Protein AF-A0A951Q467-F1 (afdb_monomer_lite)

Structure (mmCIF, N/CA/C/O backbone):
data_AF-A0A951Q467-F1
#
_entry.id   AF-A0A951Q467-F1
#
loop_
_atom_site.group_PDB
_atom_site.id
_atom_site.type_symbol
_atom_site.label_atom_id
_atom_site.label_alt_id
_atom_site.label_comp_id
_atom_site.label_asym_id
_atom_site.label_entity_id
_atom_site.label_seq_id
_atom_site.pdbx_PDB_ins_code
_atom_site.Cartn_x
_atom_site.Cartn_y
_atom_site.Cartn_z
_atom_site.occupancy
_atom_site.B_iso_or_equiv
_atom_site.auth_seq_id
_atom_site.auth_comp_id
_atom_site.auth_asym_id
_atom_site.auth_atom_id
_atom_site.pdbx_PDB_model_num
ATOM 1 N N . MET A 1 1 ? -31.745 -61.817 87.644 1.00 41.06 1 MET A N 1
ATOM 2 C CA . MET A 1 1 ? -31.364 -61.288 86.318 1.00 41.06 1 MET A CA 1
ATOM 3 C C . MET A 1 1 ? -32.478 -60.357 85.848 1.00 41.06 1 MET A C 1
ATOM 5 O O . MET A 1 1 ? -33.473 -60.865 85.344 1.00 41.06 1 MET A O 1
ATOM 9 N N . PRO A 1 2 ? -32.410 -59.041 86.115 1.00 39.53 2 PRO A N 1
ATOM 10 C CA . PRO A 1 2 ? -33.399 -58.095 85.613 1.00 39.53 2 PRO A CA 1
ATOM 11 C C . PRO A 1 2 ? -33.010 -57.620 84.205 1.00 39.53 2 PRO A C 1
ATOM 13 O O . PRO A 1 2 ? -31.872 -57.219 83.971 1.00 39.53 2 PRO A O 1
ATOM 16 N N . GLN A 1 3 ? -33.962 -57.702 83.277 1.00 39.00 3 GLN A N 1
ATOM 17 C CA . GLN A 1 3 ? -33.859 -57.174 81.917 1.00 39.00 3 GLN A CA 1
ATOM 18 C C . GLN A 1 3 ? -33.909 -55.639 81.972 1.00 39.00 3 GLN A C 1
ATOM 20 O O . GLN A 1 3 ? -34.846 -55.075 82.535 1.00 39.00 3 GLN A O 1
ATOM 25 N N . ILE A 1 4 ? -32.899 -54.972 81.410 1.00 43.75 4 ILE A N 1
ATOM 26 C CA . ILE A 1 4 ? -32.824 -53.510 81.305 1.00 43.75 4 ILE A CA 1
ATOM 27 C C . ILE A 1 4 ? -33.465 -53.095 79.978 1.00 43.75 4 ILE A C 1
ATOM 29 O O . ILE A 1 4 ? -32.978 -53.445 78.905 1.00 43.75 4 ILE A O 1
ATOM 33 N N . THR A 1 5 ? -34.562 -52.348 80.057 1.00 48.22 5 THR A N 1
ATOM 34 C CA . THR A 1 5 ? -35.221 -51.694 78.918 1.00 48.22 5 THR A CA 1
ATOM 35 C C . THR A 1 5 ? -34.365 -50.518 78.423 1.00 48.22 5 THR A C 1
ATOM 37 O O . THR A 1 5 ? -33.909 -49.733 79.259 1.00 48.22 5 THR A O 1
ATOM 40 N N . PRO A 1 6 ? -34.140 -50.329 77.108 1.00 44.03 6 PRO A N 1
ATOM 41 C CA . PRO A 1 6 ? -33.379 -49.185 76.619 1.00 44.03 6 PRO A CA 1
ATOM 42 C C . PRO A 1 6 ? -34.228 -47.908 76.684 1.00 44.03 6 PRO A C 1
ATOM 44 O O . PRO A 1 6 ? -35.361 -47.866 76.205 1.00 44.03 6 PRO A O 1
ATOM 47 N N . ALA A 1 7 ? -33.666 -46.863 77.291 1.00 45.03 7 ALA A N 1
ATOM 48 C CA . ALA A 1 7 ? -34.266 -45.539 77.359 1.00 45.03 7 ALA A CA 1
ATOM 49 C C . ALA A 1 7 ? -34.318 -44.891 75.965 1.00 45.03 7 ALA A C 1
ATOM 51 O O . ALA A 1 7 ? -33.317 -44.803 75.257 1.00 45.03 7 ALA A O 1
ATOM 52 N N . GLN A 1 8 ? -35.503 -44.421 75.591 1.00 47.12 8 GLN A N 1
ATOM 53 C CA . GLN A 1 8 ? -35.780 -43.697 74.357 1.00 47.12 8 GLN A CA 1
ATOM 54 C C . GLN A 1 8 ? -35.225 -42.265 74.488 1.00 47.12 8 GLN A C 1
ATOM 56 O O . GLN A 1 8 ? -35.720 -41.478 75.294 1.00 47.12 8 GLN A O 1
ATOM 61 N N . GLN A 1 9 ? -34.173 -41.923 73.736 1.00 49.38 9 GLN A N 1
ATOM 62 C CA . GLN A 1 9 ? -33.687 -40.540 73.644 1.00 49.38 9 GLN A CA 1
ATOM 63 C C . GLN A 1 9 ? -34.696 -39.678 72.865 1.00 49.38 9 GLN A C 1
ATOM 65 O O . GLN A 1 9 ? -35.173 -40.111 71.812 1.00 49.38 9 GLN A O 1
ATOM 70 N N . PRO A 1 10 ? -35.027 -38.458 73.330 1.00 50.38 10 PRO A N 1
ATOM 71 C CA . PRO A 1 10 ? -35.894 -37.561 72.579 1.00 50.38 10 PRO A CA 1
ATOM 72 C C . PRO A 1 10 ? -35.150 -36.979 71.363 1.00 50.38 10 PRO A C 1
ATOM 74 O O . PRO A 1 10 ? -33.929 -36.800 71.414 1.00 50.38 10 PRO A O 1
ATOM 77 N N . PRO A 1 11 ? -35.860 -36.645 70.269 1.00 47.62 11 PRO A N 1
ATOM 78 C CA . PRO A 1 11 ? -35.238 -36.056 69.094 1.00 47.62 11 PRO A CA 1
ATOM 79 C C . PRO A 1 11 ? -34.746 -34.648 69.432 1.00 47.62 11 PRO A C 1
ATOM 81 O O . PRO A 1 11 ? -35.526 -33.768 69.803 1.00 47.62 11 PRO A O 1
ATOM 84 N N . VAL A 1 12 ? -33.443 -34.420 69.278 1.00 50.28 12 VAL A N 1
ATOM 85 C CA . VAL A 1 12 ? -32.840 -33.091 69.396 1.00 50.28 12 VAL A CA 1
ATOM 86 C C . VAL A 1 12 ? -33.289 -32.262 68.190 1.00 50.28 12 VAL A C 1
ATOM 88 O O . VAL A 1 12 ? -32.653 -32.257 67.139 1.00 50.28 12 VAL A O 1
ATOM 91 N N . ARG A 1 13 ? -34.417 -31.556 68.314 1.00 51.25 13 ARG A N 1
ATOM 92 C CA . ARG A 1 13 ? -34.787 -30.492 67.372 1.00 51.25 13 ARG A CA 1
ATOM 93 C C . ARG A 1 13 ? -33.920 -29.270 67.660 1.00 51.25 13 ARG A C 1
ATOM 95 O O . ARG A 1 13 ? -34.299 -28.382 68.414 1.00 51.25 13 ARG A O 1
ATOM 102 N N . CYS A 1 14 ? -32.745 -29.230 67.040 1.00 43.09 14 CYS A N 1
ATOM 103 C CA . CYS A 1 14 ? -31.946 -28.016 66.949 1.00 43.09 14 CYS A CA 1
ATOM 104 C C . CYS A 1 14 ? -32.591 -27.063 65.929 1.00 43.09 14 CYS A C 1
ATOM 106 O O . CYS A 1 14 ? -32.302 -27.111 64.737 1.00 43.09 14 CYS A O 1
ATOM 108 N N . THR A 1 15 ? -33.486 -26.184 66.379 1.00 58.03 15 THR A N 1
ATOM 109 C CA . THR A 1 15 ? -33.887 -25.007 65.598 1.00 58.03 15 THR A CA 1
ATOM 110 C C . THR A 1 15 ? -32.836 -23.920 65.800 1.00 58.03 15 THR A C 1
ATOM 112 O O . THR A 1 15 ? -32.963 -23.096 66.702 1.00 58.03 15 THR A O 1
ATOM 115 N N . LEU A 1 16 ? -31.769 -23.947 64.995 1.00 52.25 16 LEU A N 1
ATOM 116 C CA . LEU A 1 16 ? -30.723 -22.919 64.987 1.00 52.25 16 LEU A CA 1
ATOM 117 C C . LEU A 1 16 ? -31.134 -21.760 64.054 1.00 52.25 16 LEU A C 1
ATOM 119 O O . LEU A 1 16 ? -31.057 -21.911 62.833 1.00 52.25 16 LEU A O 1
ATOM 123 N N . PRO A 1 17 ? -31.540 -20.587 64.580 1.00 54.81 17 PRO A N 1
ATOM 124 C CA . PRO A 1 17 ? -31.934 -19.431 63.765 1.00 54.81 17 PRO A CA 1
ATOM 125 C C . PRO A 1 17 ? -30.777 -18.832 62.945 1.00 54.81 17 PRO A C 1
ATOM 127 O O . PRO A 1 17 ? -31.019 -18.080 62.005 1.00 54.81 17 PRO A O 1
ATOM 130 N N . HIS A 1 18 ? -29.527 -19.190 63.255 1.00 47.75 18 HIS A N 1
ATOM 131 C CA . HIS A 1 18 ? -28.344 -18.729 62.527 1.00 47.75 18 HIS A CA 1
ATOM 132 C C . HIS A 1 18 ? -28.235 -19.290 61.101 1.00 47.75 18 HIS A C 1
ATOM 134 O O . HIS A 1 18 ? -27.786 -18.574 60.213 1.00 47.75 18 HIS A O 1
ATOM 140 N N . LEU A 1 19 ? -28.699 -20.520 60.849 1.00 50.72 19 LEU A N 1
ATOM 141 C CA . LEU A 1 19 ? -28.634 -21.140 59.516 1.00 50.72 19 LEU A CA 1
ATOM 142 C C . LEU A 1 19 ? -29.550 -20.444 58.497 1.00 50.72 19 LEU A C 1
ATOM 144 O O . LEU A 1 19 ? -29.156 -20.248 57.352 1.00 50.72 19 LEU A O 1
ATOM 148 N N . LYS A 1 20 ? -30.738 -19.992 58.924 1.00 53.22 20 LYS A N 1
ATOM 149 C CA . LYS A 1 20 ? -31.658 -19.229 58.059 1.00 53.22 20 LYS A CA 1
ATOM 150 C C . LYS A 1 20 ? -31.091 -17.873 57.639 1.00 53.22 20 LYS A C 1
ATOM 152 O O . LYS A 1 20 ? -31.390 -17.408 56.548 1.00 53.22 20 LYS A O 1
ATOM 157 N N . ARG A 1 21 ? -30.286 -17.243 58.500 1.00 51.34 21 ARG A N 1
ATOM 158 C CA . ARG A 1 21 ? -29.691 -15.930 58.224 1.00 51.34 21 ARG A CA 1
ATOM 159 C C . ARG A 1 21 ? -28.516 -16.027 57.243 1.00 51.34 21 ARG A C 1
ATOM 161 O O . ARG A 1 21 ? -28.315 -15.100 56.481 1.00 51.34 21 ARG A O 1
ATOM 168 N N . ILE A 1 22 ? -27.787 -17.145 57.227 1.00 51.62 22 ILE A N 1
ATOM 169 C CA . ILE A 1 22 ? -26.677 -17.376 56.286 1.00 51.62 22 ILE A CA 1
ATOM 170 C C . ILE A 1 22 ? -27.204 -17.647 54.869 1.00 51.62 22 ILE A C 1
ATOM 172 O O . ILE A 1 22 ? -26.695 -17.064 53.923 1.00 51.62 22 ILE A O 1
ATOM 176 N N . ALA A 1 23 ? -28.258 -18.460 54.722 1.00 52.47 23 ALA A N 1
ATOM 177 C CA . ALA A 1 23 ? -28.845 -18.758 53.410 1.00 52.47 23 ALA A CA 1
ATOM 178 C C . ALA A 1 23 ? -29.393 -17.501 52.703 1.00 52.47 23 ALA A C 1
ATOM 180 O O . ALA A 1 23 ? -29.087 -17.279 51.540 1.00 52.47 23 ALA A O 1
ATOM 181 N N . ALA A 1 24 ? -30.116 -16.639 53.429 1.00 52.59 24 ALA A N 1
ATOM 182 C CA . ALA A 1 24 ? -30.656 -15.397 52.867 1.00 52.59 24 ALA A CA 1
ATOM 183 C C . ALA A 1 24 ? -29.563 -14.386 52.461 1.00 52.59 24 ALA A C 1
ATOM 185 O O . ALA A 1 24 ? -29.708 -13.694 51.462 1.00 52.59 24 ALA A O 1
ATOM 186 N N . VAL A 1 25 ? -28.453 -14.325 53.207 1.00 52.38 25 VAL A N 1
ATOM 187 C CA . VAL A 1 25 ? -27.307 -13.459 52.871 1.00 52.38 25 VAL A CA 1
ATOM 188 C C . VAL A 1 25 ? -26.574 -13.964 51.623 1.00 52.38 25 VAL A C 1
ATOM 190 O O . VAL A 1 25 ? -26.119 -13.155 50.819 1.00 52.38 25 VAL A O 1
ATOM 193 N N . CYS A 1 26 ? -26.491 -15.284 51.420 1.00 57.28 26 CYS A N 1
ATOM 194 C CA . CYS A 1 26 ? -25.910 -15.855 50.204 1.00 57.28 26 CYS A CA 1
ATOM 195 C C . CYS A 1 26 ? -26.758 -15.576 48.951 1.00 57.28 26 CYS A C 1
ATOM 197 O O . CYS A 1 26 ? -26.179 -15.325 47.897 1.00 57.28 26 CYS A O 1
ATOM 199 N N . ASP A 1 27 ? -28.090 -15.571 49.065 1.00 66.62 27 ASP A N 1
ATOM 200 C CA . ASP A 1 27 ? -28.991 -15.282 47.939 1.00 66.62 27 ASP A CA 1
ATOM 201 C C . ASP A 1 27 ? -28.913 -13.807 47.497 1.00 66.62 27 ASP A C 1
ATOM 203 O O . ASP A 1 27 ? -28.854 -13.520 46.302 1.00 66.62 27 ASP A O 1
ATOM 207 N N . GLU A 1 28 ? -28.842 -12.863 48.444 1.00 76.81 28 GLU A N 1
ATOM 208 C CA . GLU A 1 28 ? -28.669 -11.433 48.136 1.00 76.81 28 GLU A CA 1
ATOM 209 C C . GLU A 1 28 ? -27.288 -11.133 47.529 1.00 76.81 28 GLU A C 1
ATOM 211 O O . GLU A 1 28 ? -27.178 -10.334 46.599 1.00 76.81 28 GLU A O 1
ATOM 216 N N . GLN A 1 29 ? -26.229 -11.801 48.004 1.00 77.88 29 GLN A N 1
ATOM 217 C CA . GLN A 1 29 ? -24.894 -11.677 47.409 1.00 77.88 29 GLN A CA 1
ATOM 218 C C . GLN A 1 29 ? -24.824 -12.272 45.999 1.00 77.88 29 GLN A C 1
ATOM 220 O O . GLN A 1 29 ? -24.133 -11.710 45.154 1.00 77.88 29 GLN A O 1
ATOM 225 N N . ALA A 1 30 ? -25.521 -13.381 45.734 1.00 81.00 30 ALA A N 1
ATOM 226 C CA . ALA A 1 30 ? -25.577 -13.977 44.402 1.00 81.00 30 ALA A CA 1
ATOM 227 C C . ALA A 1 30 ? -26.279 -13.044 43.404 1.00 81.00 30 ALA A C 1
ATOM 229 O O . ALA A 1 30 ? -25.737 -12.781 42.335 1.00 81.00 30 ALA A O 1
ATOM 230 N N . LEU A 1 31 ? -27.415 -12.458 43.796 1.00 84.38 31 LEU A N 1
ATOM 231 C CA . LEU A 1 31 ? -28.129 -11.459 42.994 1.00 84.38 31 LEU A CA 1
ATOM 232 C C . LEU A 1 31 ? -27.278 -10.216 42.707 1.00 84.38 31 LEU A C 1
ATOM 234 O O . LEU A 1 31 ? -27.202 -9.781 41.563 1.00 84.38 31 LEU A O 1
ATOM 238 N N . ALA A 1 32 ? -26.593 -9.675 43.719 1.00 83.00 32 ALA A N 1
ATOM 239 C CA . ALA A 1 32 ? -25.709 -8.524 43.536 1.00 83.00 32 ALA A CA 1
ATOM 240 C C . ALA A 1 32 ? -24.495 -8.848 42.645 1.00 83.00 32 ALA A C 1
ATOM 242 O O . ALA A 1 32 ? -24.017 -7.987 41.906 1.00 83.00 32 ALA A O 1
ATOM 243 N N . GLN A 1 33 ? -23.988 -10.085 42.701 1.00 81.44 33 GLN A N 1
ATOM 244 C CA . GLN A 1 33 ? -22.896 -10.534 41.842 1.00 81.44 33 GLN A CA 1
ATOM 245 C C . GLN A 1 33 ? -23.352 -10.699 40.390 1.00 81.44 33 GLN A C 1
ATOM 247 O O . GLN A 1 33 ? -22.612 -10.314 39.488 1.00 81.44 33 GLN A O 1
ATOM 252 N N . ASP A 1 34 ? -24.556 -11.225 40.162 1.00 86.25 34 ASP A N 1
ATOM 253 C CA . ASP A 1 34 ? -25.141 -11.346 38.826 1.00 86.25 34 ASP A CA 1
ATOM 254 C C . ASP A 1 34 ? -25.444 -9.971 38.217 1.00 86.25 34 ASP A C 1
ATOM 256 O O . ASP A 1 34 ? -25.125 -9.744 37.053 1.00 86.25 34 ASP A O 1
ATOM 260 N N . GLU A 1 35 ? -25.954 -9.022 39.007 1.00 90.12 35 GLU A N 1
ATOM 261 C CA . GLU A 1 35 ? -26.198 -7.641 38.569 1.00 90.12 35 GLU A CA 1
ATOM 262 C C . GLU A 1 35 ? -24.887 -6.913 38.223 1.00 90.12 35 GLU A C 1
ATOM 264 O O . GLU A 1 35 ? -24.788 -6.252 37.188 1.00 90.12 35 GLU A O 1
ATOM 269 N N . LEU A 1 36 ? -23.835 -7.102 39.031 1.00 87.31 36 LEU A N 1
ATOM 270 C CA . LEU A 1 36 ? -22.502 -6.581 38.727 1.00 87.31 36 LEU A CA 1
ATOM 271 C C . LEU A 1 36 ? -21.921 -7.223 37.463 1.00 87.31 36 LEU A C 1
ATOM 273 O O . LEU A 1 36 ? -21.363 -6.521 36.623 1.00 87.31 36 LEU A O 1
ATOM 277 N N . ASN A 1 37 ? -22.050 -8.542 37.312 1.00 86.06 37 ASN A N 1
ATOM 278 C CA . ASN A 1 37 ? -21.585 -9.252 36.124 1.00 86.06 37 ASN A CA 1
ATOM 279 C C . ASN A 1 37 ? -22.323 -8.764 34.875 1.00 86.06 37 ASN A C 1
ATOM 281 O O . ASN A 1 37 ? -21.690 -8.540 33.847 1.00 86.06 37 ASN A O 1
ATOM 285 N N . GLN A 1 38 ? -23.634 -8.547 34.970 1.00 87.62 38 GLN A N 1
ATOM 286 C CA . GLN A 1 38 ? -24.442 -8.022 33.878 1.00 87.62 38 GLN A CA 1
ATOM 287 C C . GLN A 1 38 ? -24.019 -6.596 33.507 1.00 87.62 38 GLN A C 1
ATOM 289 O O . GLN A 1 38 ? -23.788 -6.323 32.334 1.00 87.62 38 GLN A O 1
ATOM 294 N N . TYR A 1 39 ? -23.795 -5.724 34.493 1.00 83.94 39 TYR A N 1
ATOM 295 C CA . TYR A 1 39 ? -23.270 -4.377 34.260 1.00 83.94 39 TYR A CA 1
ATOM 296 C C . TYR A 1 39 ? -21.874 -4.393 33.620 1.00 83.94 39 TYR A C 1
ATOM 298 O O . TYR A 1 39 ? -21.593 -3.602 32.723 1.00 83.94 39 TYR A O 1
ATOM 306 N N . VAL A 1 40 ? -20.993 -5.305 34.045 1.00 82.25 40 VAL A N 1
ATOM 307 C CA . VAL A 1 40 ? -19.661 -5.484 33.446 1.00 82.25 40 VAL A CA 1
ATOM 308 C C . VAL A 1 40 ? -19.767 -5.977 32.004 1.00 82.25 40 VAL A C 1
ATOM 310 O O . VAL A 1 40 ? -19.027 -5.486 31.159 1.00 82.25 40 VAL A O 1
ATOM 313 N N . VAL A 1 41 ? -20.682 -6.901 31.701 1.00 78.31 41 VAL A N 1
ATOM 314 C CA . VAL A 1 41 ? -20.924 -7.384 30.331 1.00 78.31 41 VAL A CA 1
ATOM 315 C C . VAL A 1 41 ? -21.483 -6.267 29.449 1.00 78.31 41 VAL A C 1
ATOM 317 O O . VAL A 1 41 ? -20.980 -6.059 28.349 1.00 78.31 41 VAL A O 1
ATOM 320 N N . GLU A 1 42 ? -22.461 -5.505 29.939 1.00 76.94 42 GLU A N 1
ATOM 321 C CA . GLU A 1 42 ? -23.052 -4.376 29.212 1.00 76.94 42 GLU A CA 1
ATOM 322 C C . GLU A 1 42 ? -22.023 -3.262 28.958 1.00 76.94 42 GLU A C 1
ATOM 324 O O . GLU A 1 42 ? -21.925 -2.757 27.840 1.00 76.94 42 GLU A O 1
ATOM 329 N N . GLN A 1 43 ? -21.189 -2.931 29.951 1.00 70.00 43 GLN A N 1
ATOM 330 C CA . GLN A 1 43 ? -20.080 -1.981 29.798 1.00 70.00 43 GLN A CA 1
ATOM 331 C C . GLN A 1 43 ? -18.987 -2.509 28.858 1.00 70.00 43 GLN A C 1
ATOM 333 O O . GLN A 1 43 ? -18.489 -1.764 28.021 1.00 70.00 43 GLN A O 1
ATOM 338 N N . ALA A 1 44 ? -18.622 -3.790 28.947 1.00 60.47 44 ALA A N 1
ATOM 339 C CA . ALA A 1 44 ? -17.618 -4.391 28.070 1.00 60.47 44 ALA A CA 1
ATOM 340 C C . ALA A 1 44 ? -18.084 -4.445 26.607 1.00 60.47 44 ALA A C 1
ATOM 342 O O . ALA A 1 44 ? -17.271 -4.282 25.701 1.00 60.47 44 ALA A O 1
ATOM 343 N N . GLN A 1 45 ? -19.384 -4.632 26.368 1.00 56.09 45 GLN A N 1
ATOM 344 C CA . GLN A 1 45 ? -19.964 -4.658 25.027 1.00 56.09 45 GLN A CA 1
ATOM 345 C C . GLN A 1 45 ? -20.190 -3.248 24.454 1.00 56.09 45 GLN A C 1
ATOM 347 O O . GLN A 1 45 ? -20.051 -3.057 23.249 1.00 56.09 45 GLN A O 1
ATOM 352 N N . ALA A 1 46 ? -20.459 -2.248 25.303 1.00 53.31 46 ALA A N 1
ATOM 353 C CA . ALA A 1 46 ? -20.491 -0.834 24.914 1.00 53.31 46 ALA A CA 1
ATOM 354 C C . ALA A 1 46 ? -19.095 -0.252 24.603 1.00 53.31 46 ALA A C 1
ATOM 356 O O . ALA A 1 46 ? -18.994 0.776 23.937 1.00 53.31 46 ALA A O 1
ATOM 357 N N . VAL A 1 47 ? -18.029 -0.911 25.071 1.00 53.69 47 VAL A N 1
ATOM 358 C CA . VAL A 1 47 ? -16.615 -0.541 24.877 1.00 53.69 47 VAL A CA 1
ATOM 359 C C . VAL A 1 47 ? -15.900 -1.591 24.016 1.00 53.69 47 VAL A C 1
ATOM 361 O O . VAL A 1 47 ? -14.711 -1.837 24.182 1.00 53.69 47 VAL A O 1
ATOM 364 N N . ALA A 1 48 ? -16.595 -2.258 23.091 1.00 50.16 48 ALA A N 1
ATOM 365 C CA . ALA A 1 48 ? -15.903 -3.003 22.045 1.00 50.16 48 ALA A CA 1
ATOM 366 C C . ALA A 1 48 ? -15.291 -1.973 21.077 1.00 50.16 48 ALA A C 1
ATOM 368 O O . ALA A 1 48 ? -16.055 -1.265 20.415 1.00 50.16 48 ALA A O 1
ATOM 369 N N . PRO A 1 49 ? -13.951 -1.823 21.010 1.00 56.53 49 PRO A N 1
ATOM 370 C CA . PRO A 1 49 ? -13.339 -0.937 20.035 1.00 56.53 49 PRO A CA 1
ATOM 371 C C . PRO A 1 49 ? -13.707 -1.461 18.653 1.00 56.53 49 PRO A C 1
ATOM 373 O O . PRO A 1 49 ? -13.595 -2.659 18.394 1.00 56.53 49 PRO A O 1
ATOM 376 N N . GLU A 1 50 ? -14.167 -0.562 17.800 1.00 68.00 50 GLU A N 1
ATOM 377 C CA . GLU A 1 50 ? -14.395 -0.821 16.387 1.00 68.00 50 GLU A CA 1
ATOM 378 C C . GLU A 1 50 ? -13.166 -1.526 15.785 1.00 68.00 50 GLU A C 1
ATOM 380 O O . GLU A 1 50 ? -12.019 -1.137 16.029 1.00 68.00 50 GLU A O 1
ATOM 385 N N . GLU A 1 51 ? -13.397 -2.646 15.094 1.00 76.44 51 GLU A N 1
ATOM 386 C CA . GLU A 1 51 ? -12.301 -3.436 14.539 1.00 76.44 51 GLU A CA 1
ATOM 387 C C . GLU A 1 51 ? -11.613 -2.651 13.423 1.00 76.44 51 GLU A C 1
ATOM 389 O O . GLU A 1 51 ? -12.257 -2.139 12.507 1.00 76.44 51 GLU A O 1
ATOM 394 N N . LEU A 1 52 ? -10.284 -2.568 13.507 1.00 84.00 52 LEU A N 1
ATOM 395 C CA . LEU A 1 52 ? -9.480 -1.923 12.481 1.00 84.00 52 LEU A CA 1
ATOM 396 C C . LEU A 1 52 ? -9.409 -2.806 11.243 1.00 84.00 52 LEU A C 1
ATOM 398 O O . LEU A 1 52 ? -8.906 -3.930 11.303 1.00 84.00 52 LEU A O 1
ATOM 402 N N . GLN A 1 53 ? -9.853 -2.266 10.116 1.00 86.31 53 GLN A N 1
ATOM 403 C CA . GLN A 1 53 ? -9.649 -2.865 8.809 1.00 86.31 53 GLN A CA 1
ATOM 404 C C . GLN A 1 53 ? -8.291 -2.437 8.259 1.00 86.31 53 GLN A C 1
ATOM 406 O O . GLN A 1 53 ? -7.907 -1.273 8.360 1.00 86.31 53 GLN A O 1
ATOM 411 N N . ILE A 1 54 ? -7.550 -3.386 7.692 1.00 87.12 54 ILE A N 1
ATOM 412 C CA . ILE A 1 54 ? -6.229 -3.143 7.110 1.00 87.12 54 ILE A CA 1
ATOM 413 C C . ILE A 1 54 ? -6.329 -3.407 5.614 1.00 87.12 54 ILE A C 1
ATOM 415 O O . ILE A 1 54 ? -6.810 -4.462 5.197 1.00 87.12 54 ILE A O 1
ATOM 419 N N . VAL A 1 55 ? -5.885 -2.440 4.821 1.00 82.62 55 VAL A N 1
ATOM 420 C CA . VAL A 1 55 ? -5.911 -2.486 3.362 1.00 82.62 55 VAL A CA 1
ATOM 421 C C . VAL A 1 55 ? -4.475 -2.454 2.854 1.00 82.62 55 VAL A C 1
ATOM 423 O O . VAL A 1 55 ? -3.775 -1.459 3.025 1.00 82.62 55 VAL A O 1
ATOM 426 N N . ASP A 1 56 ? -4.036 -3.548 2.239 1.00 82.06 56 ASP A N 1
ATOM 427 C CA . ASP A 1 56 ? -2.765 -3.615 1.522 1.00 82.06 56 ASP A CA 1
ATOM 428 C C . ASP A 1 56 ? -2.910 -2.939 0.155 1.00 82.06 56 ASP A C 1
ATOM 430 O O . ASP A 1 56 ? -3.764 -3.306 -0.652 1.00 82.06 56 ASP A O 1
ATOM 434 N N . ILE A 1 57 ? -2.092 -1.917 -0.079 1.00 82.50 57 ILE A N 1
ATOM 435 C CA . ILE A 1 57 ? -2.184 -1.026 -1.245 1.00 82.50 57 ILE A CA 1
ATOM 436 C C . ILE A 1 57 ? -1.069 -1.293 -2.230 1.00 82.50 57 ILE A C 1
ATOM 438 O O . ILE A 1 57 ? -1.262 -1.201 -3.442 1.00 82.50 57 ILE A O 1
ATOM 442 N N . SER A 1 58 ? 0.101 -1.588 -1.689 1.00 80.44 58 SER A N 1
ATOM 443 C CA . SER A 1 58 ? 1.258 -2.073 -2.411 1.00 80.44 58 SER A CA 1
ATOM 444 C C . SER A 1 58 ? 1.974 -3.097 -1.533 1.00 80.44 58 SER A C 1
ATOM 446 O O . SER A 1 58 ? 1.519 -3.451 -0.441 1.00 80.44 58 SER A O 1
ATOM 448 N N . PHE A 1 59 ? 3.126 -3.550 -2.008 1.00 77.62 59 PHE A N 1
ATOM 449 C CA . PHE A 1 59 ? 4.034 -4.432 -1.279 1.00 77.62 59 PHE A CA 1
ATOM 450 C C . PHE A 1 59 ? 4.418 -3.880 0.098 1.00 77.62 59 PHE A C 1
ATOM 452 O O . PHE A 1 59 ? 4.496 -4.620 1.081 1.00 77.62 59 PHE A O 1
ATOM 459 N N . PHE A 1 60 ? 4.587 -2.561 0.187 1.00 81.69 60 PHE A N 1
ATOM 460 C CA . PHE A 1 60 ? 5.009 -1.891 1.407 1.00 81.69 60 PHE A CA 1
ATOM 461 C C . PHE A 1 60 ? 3.890 -1.058 2.040 1.00 81.69 60 PHE A C 1
ATOM 463 O O . PHE A 1 60 ? 3.738 -1.044 3.262 1.00 81.69 60 PHE A O 1
ATOM 470 N N . ASP A 1 61 ? 3.066 -0.399 1.231 1.00 85.69 61 ASP A N 1
ATOM 471 C CA . ASP A 1 61 ? 2.101 0.571 1.734 1.00 85.69 61 ASP A CA 1
ATOM 472 C C . ASP A 1 61 ? 0.829 -0.124 2.245 1.00 85.69 61 ASP A C 1
ATOM 474 O O . ASP A 1 61 ? 0.237 -0.975 1.570 1.00 85.69 61 ASP A O 1
ATOM 478 N N . LYS A 1 62 ? 0.384 0.271 3.442 1.00 88.88 62 LYS A N 1
ATOM 479 C CA . LYS A 1 62 ? -0.834 -0.239 4.091 1.00 88.88 62 LYS A CA 1
ATOM 480 C C . LYS A 1 62 ? -1.673 0.904 4.635 1.00 88.88 62 LYS A C 1
ATOM 482 O O . LYS A 1 62 ? -1.146 1.798 5.292 1.00 88.88 62 LYS A O 1
ATOM 487 N N . GLU A 1 63 ? -2.981 0.848 4.454 1.00 90.94 63 GLU A N 1
ATOM 488 C CA . GLU A 1 63 ? -3.925 1.766 5.091 1.00 90.94 63 GLU A CA 1
ATOM 489 C C . GLU A 1 63 ? -4.703 1.074 6.210 1.00 90.94 63 GLU A C 1
ATOM 491 O O . GLU A 1 63 ? -4.984 -0.123 6.166 1.00 90.94 63 GLU A O 1
ATOM 496 N N . TYR A 1 64 ? -5.040 1.853 7.232 1.00 90.00 64 TYR A N 1
ATOM 497 C CA . TYR A 1 64 ? -5.792 1.424 8.401 1.00 90.00 64 TYR A CA 1
ATOM 498 C C . TYR A 1 64 ? -7.096 2.200 8.448 1.00 90.00 64 TYR A C 1
ATOM 500 O O . TYR A 1 64 ? -7.077 3.428 8.462 1.00 90.00 64 TYR A O 1
ATOM 508 N N . TYR A 1 65 ? -8.213 1.494 8.532 1.00 87.38 65 TYR A N 1
ATOM 509 C CA . TYR A 1 65 ? -9.555 2.054 8.546 1.00 87.38 65 TYR A CA 1
ATOM 510 C C . TYR A 1 65 ? -10.293 1.662 9.825 1.00 87.38 65 TYR A C 1
ATOM 512 O O . TYR A 1 65 ? -10.166 0.539 10.311 1.00 87.38 65 TYR A O 1
ATOM 520 N N . ALA A 1 66 ? -11.069 2.597 10.364 1.00 86.19 66 ALA A N 1
ATOM 521 C CA . ALA A 1 66 ? -12.065 2.354 11.400 1.00 86.19 66 ALA A CA 1
ATOM 522 C C . ALA A 1 66 ? -13.452 2.562 10.775 1.00 86.19 66 ALA A C 1
ATOM 524 O O . ALA A 1 66 ? -13.750 3.664 10.301 1.00 86.19 66 ALA A O 1
ATOM 525 N N . SER A 1 67 ? -14.238 1.483 10.673 1.00 82.62 67 SER A N 1
ATOM 526 C CA . SER A 1 67 ? -15.320 1.351 9.682 1.00 82.62 67 SER A CA 1
ATOM 527 C C . SER A 1 67 ? -14.826 1.746 8.289 1.00 82.62 67 SER A C 1
ATOM 529 O O . SER A 1 67 ? -14.027 1.021 7.713 1.00 82.62 67 SER A O 1
ATOM 531 N N . ASP A 1 68 ? -15.217 2.922 7.797 1.00 80.81 68 ASP A N 1
ATOM 532 C CA . ASP A 1 68 ? -14.897 3.422 6.456 1.00 80.81 68 ASP A CA 1
ATOM 533 C C . ASP A 1 68 ? -14.025 4.691 6.498 1.00 80.81 68 ASP A C 1
ATOM 535 O O . ASP A 1 68 ? -13.863 5.393 5.498 1.00 80.81 68 ASP A O 1
ATOM 539 N N . LYS A 1 69 ? -13.475 5.036 7.671 1.00 85.00 69 LYS A N 1
ATOM 540 C CA . LYS A 1 69 ? -12.649 6.233 7.866 1.00 85.00 69 LYS A CA 1
ATOM 541 C C . LYS A 1 69 ? -11.173 5.860 8.008 1.00 85.00 69 LYS A C 1
ATOM 543 O O . LYS A 1 69 ? -10.805 5.129 8.924 1.00 85.00 69 LYS A O 1
ATOM 548 N N . LEU A 1 70 ? -10.332 6.394 7.122 1.00 87.12 70 LEU A N 1
ATOM 549 C CA . LEU A 1 70 ? -8.882 6.163 7.104 1.00 87.12 70 LEU A CA 1
ATOM 550 C C . LEU A 1 70 ? -8.210 6.730 8.365 1.00 87.12 70 LEU A C 1
ATOM 552 O O . LEU A 1 70 ? -8.028 7.921 8.495 1.00 87.12 70 LEU A O 1
ATOM 556 N N . ILE A 1 71 ? -7.751 5.927 9.308 1.00 91.00 71 ILE A N 1
ATOM 557 C CA . ILE A 1 71 ? -7.113 6.463 10.521 1.00 91.00 71 ILE A CA 1
ATOM 558 C C . ILE A 1 71 ? -5.604 6.696 10.378 1.00 91.00 71 ILE A C 1
ATOM 560 O O . ILE A 1 71 ? -5.056 7.560 11.063 1.00 91.00 71 ILE A O 1
ATOM 564 N N . ALA A 1 72 ? -4.925 5.925 9.527 1.00 91.69 72 ALA A N 1
ATOM 565 C CA . ALA A 1 72 ? -3.480 6.001 9.341 1.00 91.69 72 ALA A CA 1
ATOM 566 C C . ALA A 1 72 ? -3.038 5.273 8.068 1.00 91.69 72 ALA A C 1
ATOM 568 O O . ALA A 1 72 ? -3.653 4.290 7.656 1.00 91.69 72 ALA A O 1
ATOM 569 N N . THR A 1 73 ? -1.905 5.697 7.520 1.00 91.81 73 THR A N 1
ATOM 570 C CA . THR A 1 73 ? -1.201 5.002 6.441 1.00 91.81 73 THR A CA 1
ATOM 571 C C . THR A 1 73 ? 0.189 4.618 6.934 1.00 91.81 73 THR A C 1
ATOM 573 O O . THR A 1 73 ? 0.860 5.410 7.588 1.00 91.81 73 THR A O 1
ATOM 576 N N . VAL A 1 74 ? 0.629 3.400 6.647 1.00 91.81 74 VAL A N 1
ATOM 577 C CA . VAL A 1 74 ? 2.018 2.970 6.797 1.00 91.81 74 VAL A CA 1
ATOM 578 C C . VAL A 1 74 ? 2.636 2.961 5.413 1.00 91.81 74 VAL A C 1
ATOM 580 O O . VAL A 1 74 ? 2.112 2.285 4.535 1.00 91.81 74 VAL A O 1
ATOM 583 N N . THR A 1 75 ? 3.731 3.688 5.233 1.00 90.00 75 THR A N 1
ATOM 584 C CA . THR A 1 75 ? 4.494 3.717 3.982 1.00 90.00 75 THR A CA 1
ATOM 585 C C . THR A 1 75 ? 5.944 3.330 4.221 1.00 90.00 75 THR A C 1
ATOM 587 O O . THR A 1 75 ? 6.435 3.375 5.357 1.00 90.00 75 THR A O 1
ATOM 590 N N . HIS A 1 76 ? 6.629 2.948 3.150 1.00 86.88 76 HIS A N 1
ATOM 591 C CA . HIS A 1 76 ? 8.068 2.713 3.163 1.00 86.88 76 HIS A CA 1
ATOM 592 C C . HIS A 1 76 ? 8.823 3.911 2.577 1.00 86.88 76 HIS A C 1
ATOM 594 O O . HIS A 1 76 ? 8.360 4.562 1.645 1.00 86.88 76 HIS A O 1
ATOM 600 N N . ASP A 1 77 ? 9.935 4.246 3.219 1.00 85.44 77 ASP A N 1
ATOM 601 C CA . ASP A 1 77 ? 10.855 5.315 2.863 1.00 85.44 77 ASP A CA 1
ATOM 602 C C . ASP A 1 77 ? 12.096 4.686 2.232 1.00 85.44 77 ASP A C 1
ATOM 604 O O . ASP A 1 77 ? 12.878 3.992 2.896 1.00 85.44 77 ASP A O 1
ATOM 608 N N . ASP A 1 78 ? 12.220 4.899 0.930 1.00 77.94 78 ASP A N 1
ATOM 609 C CA . ASP A 1 78 ? 13.227 4.289 0.076 1.00 77.94 78 ASP A CA 1
ATOM 610 C C . ASP A 1 78 ? 14.525 5.099 -0.029 1.00 77.94 78 ASP A C 1
ATOM 612 O O . ASP A 1 78 ? 15.425 4.719 -0.780 1.00 77.94 78 ASP A O 1
ATOM 616 N N . ASP A 1 79 ? 14.657 6.182 0.742 1.00 78.44 79 ASP A N 1
ATOM 617 C CA . ASP A 1 79 ? 15.871 6.988 0.752 1.00 78.44 79 ASP A CA 1
ATOM 618 C C . ASP A 1 79 ? 17.097 6.186 1.234 1.00 78.44 79 ASP A C 1
ATOM 620 O O . ASP A 1 79 ? 17.073 5.388 2.190 1.00 78.44 79 ASP A O 1
ATOM 624 N N . ASP A 1 80 ? 18.228 6.454 0.580 1.00 63.59 80 ASP A N 1
ATOM 625 C CA . ASP A 1 80 ? 19.503 5.840 0.918 1.00 63.59 80 ASP A CA 1
ATOM 626 C C . ASP A 1 80 ? 19.916 6.178 2.362 1.00 63.59 80 ASP A C 1
ATOM 628 O O . ASP A 1 80 ? 19.826 7.312 2.833 1.00 63.59 80 ASP A O 1
ATOM 632 N N . PHE A 1 81 ? 20.420 5.165 3.076 1.00 73.12 81 PHE A N 1
ATOM 633 C CA . PHE A 1 81 ? 20.892 5.233 4.472 1.00 73.12 81 PHE A CA 1
ATOM 634 C C . PHE A 1 81 ? 19.821 5.442 5.559 1.00 73.12 81 PHE A C 1
ATOM 636 O O . PHE A 1 81 ? 20.166 5.607 6.736 1.00 73.12 81 PHE A O 1
ATOM 643 N N . VAL A 1 82 ? 18.530 5.337 5.233 1.00 76.94 82 VAL A N 1
ATOM 644 C CA . VAL A 1 82 ? 17.466 5.325 6.247 1.00 76.94 82 VAL A CA 1
ATOM 645 C C . VAL A 1 82 ? 17.432 3.975 6.975 1.00 76.94 82 VAL A C 1
ATOM 647 O O . VAL A 1 82 ? 17.169 2.926 6.391 1.00 76.94 82 VAL A O 1
ATOM 650 N N . THR A 1 83 ? 17.691 3.992 8.288 1.00 78.75 83 THR A N 1
ATOM 651 C CA . THR A 1 83 ? 17.680 2.787 9.151 1.00 78.75 83 THR A CA 1
ATOM 652 C C . THR A 1 83 ? 16.290 2.426 9.679 1.00 78.75 83 THR A C 1
ATOM 654 O O . THR A 1 83 ? 16.053 1.294 10.100 1.00 78.75 83 THR A O 1
ATOM 657 N N . GLN A 1 84 ? 15.361 3.382 9.661 1.00 85.88 84 GLN A N 1
ATOM 658 C CA . GLN A 1 84 ? 13.972 3.206 10.069 1.00 85.88 84 GLN A CA 1
ATOM 659 C C . GLN A 1 84 ? 13.061 3.616 8.911 1.00 85.88 84 GLN A C 1
ATOM 661 O O . GLN A 1 84 ? 12.598 4.752 8.838 1.00 85.88 84 GLN A O 1
ATOM 666 N N . ARG A 1 85 ? 12.881 2.702 7.960 1.00 87.88 85 ARG A N 1
ATOM 667 C CA . ARG A 1 85 ? 12.212 2.986 6.683 1.00 87.88 85 ARG A CA 1
ATOM 668 C C . ARG A 1 85 ? 10.692 3.006 6.766 1.00 87.88 85 ARG A C 1
ATOM 670 O O . ARG A 1 85 ? 10.039 3.489 5.861 1.00 87.88 85 ARG A O 1
ATOM 677 N N . TRP A 1 86 ? 10.107 2.486 7.836 1.00 89.94 86 TRP A N 1
ATOM 678 C CA . TRP A 1 86 ? 8.657 2.364 7.936 1.00 89.94 86 TRP A CA 1
ATOM 679 C C . TRP A 1 86 ? 8.081 3.575 8.642 1.00 89.94 86 TRP A C 1
ATOM 681 O O . TRP A 1 86 ? 8.434 3.835 9.792 1.00 89.94 86 TRP A O 1
ATOM 691 N N . VAL A 1 87 ? 7.181 4.285 7.973 1.00 92.88 87 VAL A N 1
ATOM 692 C CA . VAL A 1 87 ? 6.642 5.567 8.429 1.00 92.88 87 VAL A CA 1
ATOM 693 C C . VAL A 1 87 ? 5.135 5.459 8.599 1.00 92.88 87 VAL A C 1
ATOM 695 O O . VAL A 1 87 ? 4.441 4.973 7.715 1.00 92.88 87 VAL A O 1
ATOM 698 N N . VAL A 1 88 ? 4.620 5.902 9.743 1.00 92.88 88 VAL A N 1
ATOM 699 C CA . VAL A 1 88 ? 3.188 6.098 9.981 1.00 92.88 88 VAL A CA 1
ATOM 700 C C . VAL A 1 88 ? 2.851 7.541 9.642 1.00 92.88 88 VAL A C 1
ATOM 702 O O . VAL A 1 88 ? 3.333 8.473 10.292 1.00 92.88 88 VAL A O 1
ATOM 705 N N . VAL A 1 89 ? 1.991 7.708 8.650 1.00 92.19 89 VAL A N 1
ATOM 706 C CA . VAL A 1 89 ? 1.510 8.990 8.152 1.00 92.19 89 VAL A CA 1
ATOM 707 C C . VAL A 1 89 ? 0.042 9.158 8.535 1.00 92.19 89 VAL A C 1
ATOM 709 O O . VAL A 1 89 ? -0.782 8.275 8.300 1.00 92.19 89 VAL A O 1
ATOM 712 N N . ILE A 1 90 ? -0.293 10.302 9.131 1.00 90.75 90 ILE A N 1
ATOM 713 C CA . ILE A 1 90 ? -1.666 10.701 9.472 1.00 90.75 90 ILE A CA 1
ATOM 714 C C . ILE A 1 90 ? -1.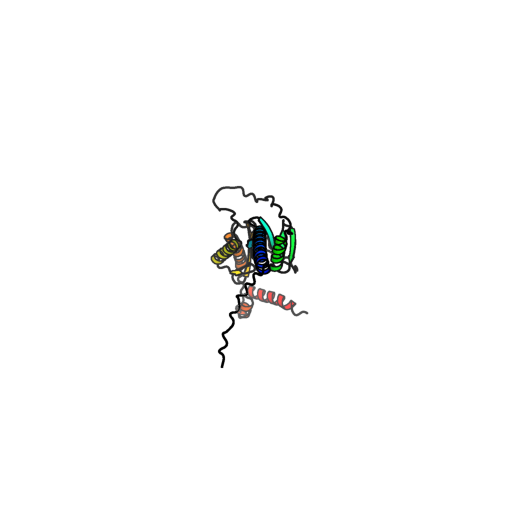824 12.155 9.039 1.00 90.75 90 ILE A C 1
ATOM 716 O O . ILE A 1 90 ? -0.966 12.980 9.343 1.00 90.75 90 ILE A O 1
ATOM 720 N N . ASN A 1 91 ? -2.891 12.480 8.306 1.00 86.94 91 ASN A N 1
ATOM 721 C CA . ASN A 1 91 ? -3.097 13.817 7.724 1.00 86.94 91 ASN A CA 1
ATOM 722 C C . ASN A 1 91 ? -1.900 14.302 6.882 1.00 86.94 91 ASN A C 1
ATOM 724 O O . ASN A 1 91 ? -1.511 15.465 6.959 1.00 86.94 91 ASN A O 1
ATOM 728 N N . ASN A 1 92 ? -1.283 13.404 6.106 1.00 84.12 92 ASN A N 1
ATOM 729 C CA . ASN A 1 92 ? -0.069 13.672 5.318 1.00 84.12 92 ASN A CA 1
ATOM 730 C C . ASN A 1 92 ? 1.152 14.126 6.144 1.00 84.12 92 ASN A C 1
ATOM 732 O O . ASN A 1 92 ? 2.114 14.644 5.580 1.00 84.12 92 ASN A O 1
ATOM 736 N N . ALA A 1 93 ? 1.134 13.930 7.463 1.00 86.81 93 ALA A N 1
ATOM 737 C CA . ALA A 1 93 ? 2.254 14.208 8.348 1.00 86.81 93 ALA A CA 1
ATOM 738 C C . ALA A 1 93 ? 2.813 12.905 8.928 1.00 86.81 93 ALA A C 1
ATOM 740 O O . ALA A 1 93 ? 2.059 12.033 9.362 1.00 86.81 93 ALA A O 1
ATOM 741 N N . GLU A 1 94 ? 4.139 12.788 8.962 1.00 93.44 94 GLU A N 1
ATOM 742 C CA . GLU A 1 94 ? 4.823 11.718 9.687 1.00 93.44 94 GLU A CA 1
ATOM 743 C C . GLU A 1 94 ? 4.571 11.873 11.194 1.00 93.44 94 GLU A C 1
ATOM 745 O O . GLU A 1 94 ? 4.885 12.902 11.793 1.00 93.44 94 GLU A O 1
ATOM 750 N N . VAL A 1 95 ? 3.995 10.837 11.805 1.00 92.62 95 VAL A N 1
ATOM 751 C CA . VAL A 1 95 ? 3.690 10.787 13.245 1.00 92.62 95 VAL A CA 1
ATOM 752 C C . VAL A 1 95 ? 4.625 9.832 13.974 1.00 92.62 95 VAL A C 1
ATOM 754 O O . VAL A 1 95 ? 4.940 10.035 15.148 1.00 92.62 95 VAL A O 1
ATOM 757 N N . PHE A 1 96 ? 5.063 8.775 13.295 1.00 93.12 96 PHE A N 1
ATOM 758 C CA . PHE A 1 96 ? 5.907 7.749 13.885 1.00 93.12 96 PHE A CA 1
ATOM 759 C C . PHE A 1 96 ? 6.738 7.040 12.818 1.00 93.12 96 PHE A C 1
ATOM 761 O O . PHE A 1 96 ? 6.319 6.933 11.670 1.00 93.12 96 PHE A O 1
ATOM 768 N N . ARG A 1 97 ? 7.900 6.521 13.216 1.00 93.94 97 ARG A N 1
ATOM 769 C CA . ARG A 1 97 ? 8.839 5.834 12.331 1.00 93.94 97 ARG A CA 1
ATOM 770 C C . ARG A 1 97 ? 9.479 4.635 13.029 1.00 93.94 97 ARG A C 1
ATOM 772 O O . ARG A 1 97 ? 9.758 4.685 14.228 1.00 93.94 97 ARG A O 1
ATOM 779 N N . ALA A 1 98 ? 9.711 3.550 12.289 1.00 91.81 98 ALA A N 1
ATOM 780 C CA . ALA A 1 98 ? 10.292 2.321 12.818 1.00 91.81 98 ALA A CA 1
ATOM 781 C C . ALA A 1 98 ? 11.103 1.513 11.790 1.00 91.81 98 ALA A C 1
ATOM 783 O O . ALA A 1 98 ? 11.081 1.751 10.586 1.00 91.81 98 ALA A O 1
ATOM 784 N N . ALA A 1 99 ? 11.828 0.512 12.295 1.00 85.88 99 ALA A N 1
ATOM 785 C CA . ALA A 1 99 ? 12.643 -0.396 11.485 1.00 85.88 99 ALA A CA 1
ATOM 786 C C . ALA A 1 99 ? 11.837 -1.503 10.781 1.00 85.88 99 ALA A C 1
ATOM 788 O O . ALA A 1 99 ? 12.331 -2.096 9.831 1.00 85.88 99 ALA A O 1
ATOM 789 N N . THR A 1 100 ? 10.618 -1.808 11.240 1.00 84.25 100 THR A N 1
ATOM 790 C CA . THR A 1 100 ? 9.773 -2.867 10.657 1.00 84.25 100 THR A CA 1
ATOM 791 C C . THR A 1 100 ? 8.304 -2.436 10.629 1.00 84.25 100 THR A C 1
ATOM 793 O O . THR A 1 100 ? 7.876 -1.710 11.538 1.00 84.25 100 THR A O 1
ATOM 796 N N . PRO A 1 101 ? 7.497 -2.932 9.671 1.00 84.38 101 PRO A N 1
ATOM 797 C CA . PRO A 1 101 ? 6.088 -2.550 9.559 1.00 84.38 101 PRO A CA 1
ATOM 798 C C . PRO A 1 101 ? 5.268 -3.050 10.752 1.00 84.38 101 PRO A C 1
ATOM 800 O O . PRO A 1 101 ? 4.298 -2.418 11.159 1.00 84.38 101 PRO A O 1
ATOM 803 N N . MET A 1 102 ? 5.699 -4.148 11.382 1.00 86.12 102 MET A N 1
ATOM 804 C CA . MET A 1 102 ? 5.058 -4.715 12.571 1.00 86.12 102 MET A CA 1
ATOM 805 C C . MET A 1 102 ? 5.102 -3.771 13.779 1.00 86.12 102 MET A C 1
ATOM 807 O O . MET A 1 102 ? 4.180 -3.767 14.598 1.00 86.12 102 MET A O 1
ATOM 811 N N . ILE A 1 103 ? 6.155 -2.956 13.903 1.00 88.06 103 ILE A N 1
ATOM 812 C CA . ILE A 1 103 ? 6.250 -1.955 14.974 1.00 88.06 103 ILE A CA 1
ATOM 813 C C . ILE A 1 103 ? 5.272 -0.806 14.700 1.00 88.06 103 ILE A C 1
ATOM 815 O O . ILE A 1 103 ? 4.578 -0.383 15.622 1.00 88.06 103 ILE A O 1
ATOM 819 N N . CYS A 1 104 ? 5.156 -0.360 13.445 1.00 89.88 104 CYS A N 1
ATOM 820 C CA . CYS A 1 104 ? 4.164 0.636 13.028 1.00 89.88 104 CYS A CA 1
ATOM 821 C C . CYS A 1 104 ? 2.730 0.138 13.258 1.00 89.88 104 CYS A C 1
ATOM 823 O O . CYS A 1 104 ? 1.929 0.837 13.872 1.00 89.88 104 CYS A O 1
ATOM 825 N N . HIS A 1 105 ? 2.432 -1.105 12.866 1.00 87.62 105 HIS A N 1
ATOM 826 C CA . HIS A 1 105 ? 1.151 -1.760 13.134 1.00 87.62 105 HIS A CA 1
ATOM 827 C C . HIS A 1 105 ? 0.808 -1.743 14.632 1.00 87.62 105 HIS A C 1
ATOM 829 O O . HIS A 1 105 ? -0.262 -1.293 15.038 1.00 87.62 105 HIS A O 1
ATOM 835 N N . ARG A 1 106 ? 1.754 -2.167 15.482 1.00 88.50 106 ARG A N 1
ATOM 836 C CA . ARG A 1 106 ? 1.573 -2.171 16.938 1.00 88.50 106 ARG A CA 1
ATOM 837 C C . ARG A 1 106 ? 1.336 -0.768 17.498 1.00 88.50 106 ARG A C 1
ATOM 839 O O . ARG A 1 106 ? 0.492 -0.620 18.380 1.00 88.50 106 ARG A O 1
ATOM 846 N N . PHE A 1 107 ? 2.075 0.230 17.013 1.00 91.25 107 PHE A N 1
ATOM 847 C CA . PHE A 1 107 ? 1.876 1.630 17.383 1.00 91.25 107 PHE A CA 1
ATOM 848 C C . PHE A 1 107 ? 0.436 2.062 17.078 1.00 91.25 107 PHE A C 1
ATOM 850 O O . PHE A 1 107 ? -0.271 2.494 17.986 1.00 91.25 107 PHE A O 1
ATOM 857 N N . ILE A 1 108 ? -0.038 1.841 15.848 1.00 89.81 108 ILE A N 1
ATOM 858 C CA . ILE A 1 108 ? -1.396 2.215 15.428 1.00 89.81 108 ILE A CA 1
ATOM 859 C C . ILE A 1 108 ? -2.448 1.531 16.307 1.00 89.81 108 ILE A C 1
ATOM 861 O O . ILE A 1 108 ? -3.320 2.206 16.843 1.00 89.81 108 ILE A O 1
ATOM 865 N N . CYS A 1 109 ? -2.344 0.218 16.536 1.00 87.50 109 CYS A N 1
ATOM 866 C CA . CYS A 1 109 ? -3.321 -0.507 17.351 1.00 87.50 109 CYS A CA 1
ATOM 867 C C . CYS A 1 109 ? -3.401 -0.012 18.802 1.00 87.50 109 CYS A C 1
ATOM 869 O O . CYS A 1 109 ? -4.495 0.034 19.362 1.00 87.50 109 CYS A O 1
ATOM 871 N N . ILE A 1 110 ? -2.265 0.318 19.428 1.00 88.19 110 ILE A N 1
ATOM 872 C CA . ILE A 1 110 ? -2.237 0.841 20.803 1.00 88.19 110 ILE A CA 1
ATOM 873 C C . ILE A 1 110 ? -2.855 2.237 20.828 1.00 88.19 110 ILE A C 1
ATOM 875 O O . ILE A 1 110 ? -3.819 2.475 21.550 1.00 88.19 110 ILE A O 1
ATOM 879 N N . HIS A 1 111 ? -2.349 3.138 19.988 1.00 88.31 111 HIS A N 1
ATOM 880 C CA . HIS A 1 111 ? -2.770 4.533 19.999 1.00 88.31 111 HIS A CA 1
ATOM 881 C C . HIS A 1 111 ? -4.222 4.721 19.541 1.00 88.31 111 HIS A C 1
ATOM 883 O O . HIS A 1 111 ? -4.883 5.651 20.001 1.00 88.31 111 HIS A O 1
ATOM 889 N N . TYR A 1 112 ? -4.741 3.830 18.691 1.00 87.50 112 TYR A N 1
ATOM 890 C CA . TYR A 1 112 ? -6.156 3.798 18.328 1.00 87.50 112 TYR A CA 1
ATOM 891 C C . TYR A 1 112 ? -7.034 3.398 19.519 1.00 87.50 112 TYR A C 1
ATOM 893 O O . TYR A 1 112 ? -7.973 4.118 19.851 1.00 87.50 112 TYR A O 1
ATOM 901 N N . LYS A 1 113 ? -6.695 2.300 20.213 1.00 84.19 113 LYS A N 1
ATOM 902 C CA . LYS A 1 113 ? -7.436 1.840 21.403 1.00 84.19 113 LYS A CA 1
ATOM 903 C C . LYS A 1 113 ? -7.424 2.868 22.530 1.00 84.19 113 LYS A C 1
ATOM 905 O O . LYS A 1 113 ? -8.427 3.035 23.214 1.00 84.19 113 LYS A O 1
ATOM 910 N N . ASP A 1 114 ? -6.307 3.569 22.683 1.00 85.75 114 ASP A N 1
ATOM 911 C CA . ASP A 1 114 ? -6.140 4.601 23.703 1.00 85.75 114 ASP A CA 1
ATOM 912 C C . ASP A 1 114 ? -6.733 5.962 23.278 1.00 85.75 114 ASP A C 1
ATOM 914 O O . ASP A 1 114 ? -6.737 6.901 24.072 1.00 85.75 114 ASP A O 1
ATOM 918 N N . GLY A 1 115 ? -7.219 6.100 22.034 1.00 83.56 115 GLY A N 1
ATOM 919 C CA . GLY A 1 115 ? -7.783 7.348 21.501 1.00 83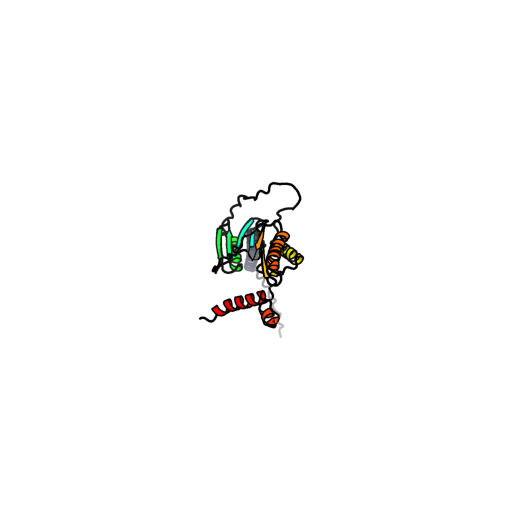.56 115 GLY A CA 1
ATOM 920 C C . GLY A 1 115 ? -6.766 8.487 21.360 1.00 83.56 115 GLY A C 1
ATOM 921 O O . GLY A 1 115 ? -7.136 9.658 21.406 1.00 83.56 115 GLY A O 1
ATOM 922 N N . THR A 1 116 ? -5.478 8.158 21.230 1.00 86.31 116 THR A N 1
ATOM 923 C CA . THR A 1 116 ? -4.359 9.119 21.193 1.00 86.31 116 THR A CA 1
ATOM 924 C C . THR A 1 116 ? -3.800 9.358 19.792 1.00 86.31 116 THR A C 1
ATOM 926 O O . THR A 1 116 ? -2.891 10.176 19.636 1.00 86.31 116 THR A O 1
ATOM 929 N N . LEU A 1 117 ? -4.326 8.676 18.768 1.00 85.81 117 LEU A N 1
ATOM 930 C CA . LEU A 1 117 ? -4.005 9.011 17.383 1.00 85.81 117 LEU A CA 1
ATOM 931 C C . LEU A 1 117 ? -4.504 10.428 17.051 1.00 85.81 117 LEU A C 1
ATOM 933 O O . LEU A 1 117 ? -5.602 10.804 17.473 1.00 85.81 117 LEU A O 1
ATOM 937 N N . PRO A 1 118 ? -3.728 11.217 16.286 1.00 84.12 118 PRO A N 1
ATOM 938 C CA . PRO A 1 118 ? -4.193 12.487 15.750 1.00 84.12 118 PRO A CA 1
ATOM 939 C C . PRO A 1 118 ? -5.543 12.330 15.048 1.00 84.12 118 PRO A C 1
ATOM 941 O O . PRO A 1 118 ? -5.753 11.389 14.281 1.00 84.12 118 PRO A O 1
ATOM 944 N N . VAL A 1 119 ? -6.464 13.259 15.313 1.00 79.12 119 VAL A N 1
ATOM 945 C CA . VAL A 1 119 ? -7.778 13.258 14.665 1.00 79.12 119 VAL A CA 1
ATOM 946 C C . VAL A 1 119 ? -7.573 13.469 13.175 1.00 79.12 119 VAL A C 1
ATOM 948 O O . VAL A 1 119 ? -6.970 14.458 12.759 1.00 79.12 119 VAL A O 1
ATOM 951 N N . GLN A 1 120 ? -8.082 12.539 12.374 1.00 72.19 120 GLN A N 1
ATOM 952 C CA . GLN A 1 120 ? -7.988 12.665 10.936 1.00 72.19 120 GLN A CA 1
ATOM 953 C C . GLN A 1 120 ? -8.840 13.848 10.455 1.00 72.19 120 GLN A C 1
ATOM 955 O O . GLN A 1 120 ? -10.051 13.895 10.722 1.00 72.19 120 GLN A O 1
ATOM 960 N N . GLU A 1 121 ? -8.200 14.785 9.761 1.00 74.00 121 GLU A N 1
ATOM 961 C CA . GLU A 1 121 ? -8.856 15.899 9.087 1.00 74.00 121 GLU A CA 1
ATOM 962 C C . GLU A 1 121 ? -9.549 15.345 7.839 1.00 74.00 121 GLU A C 1
ATOM 964 O O . GLU A 1 121 ? -8.947 14.583 7.081 1.00 74.00 121 GLU A O 1
ATOM 969 N N . GLU A 1 122 ? -10.832 15.668 7.639 1.00 55.06 122 GLU A N 1
ATOM 970 C CA . GLU A 1 122 ? -11.514 15.277 6.405 1.00 55.06 122 GLU A CA 1
ATOM 971 C C . GLU A 1 122 ? -10.721 15.842 5.231 1.00 55.06 122 GLU A C 1
ATOM 973 O O . GLU A 1 122 ? -10.521 17.056 5.137 1.00 55.06 122 GLU A O 1
ATOM 978 N N . ALA A 1 123 ? -10.234 14.948 4.368 1.00 47.81 123 ALA A N 1
ATOM 979 C CA . ALA A 1 123 ? -9.531 15.314 3.157 1.00 47.81 123 ALA A CA 1
ATOM 980 C C . ALA A 1 123 ? -10.440 16.246 2.348 1.00 47.81 123 ALA A C 1
ATOM 982 O O . ALA A 1 123 ? -11.379 15.806 1.684 1.00 47.81 123 ALA A O 1
ATOM 983 N N . GLY A 1 124 ? -10.183 17.553 2.430 1.00 39.66 124 GLY A N 1
ATOM 984 C CA . GLY A 1 124 ? -10.772 18.530 1.533 1.00 39.66 124 GLY A CA 1
ATOM 985 C C . GLY A 1 124 ? -10.443 18.078 0.120 1.00 39.66 124 GLY A C 1
ATOM 986 O O . GLY A 1 124 ? -9.278 18.098 -0.273 1.00 39.66 124 GLY A O 1
ATOM 987 N N . GLY A 1 125 ? -11.461 17.587 -0.589 1.00 38.47 125 GLY A N 1
ATOM 988 C CA . GLY A 1 125 ? -11.310 16.897 -1.858 1.00 38.47 125 GLY A CA 1
ATOM 989 C C . GLY A 1 125 ? -10.456 17.691 -2.835 1.00 38.47 125 GLY A C 1
ATOM 990 O O . GLY A 1 125 ? -10.902 18.682 -3.407 1.00 38.47 125 GLY A O 1
ATOM 991 N N . GLN A 1 126 ? -9.238 17.217 -3.072 1.00 33.88 126 GLN A N 1
ATOM 992 C CA . GLN A 1 126 ? -8.502 17.521 -4.287 1.00 33.88 126 GLN A CA 1
ATOM 993 C C . GLN A 1 126 ? -8.817 16.400 -5.265 1.00 33.88 126 GLN A C 1
ATOM 995 O O . GLN A 1 126 ? -8.031 15.489 -5.502 1.00 33.88 126 GLN A O 1
ATOM 1000 N N . GLY A 1 127 ? -10.052 16.450 -5.769 1.00 31.67 127 GLY A N 1
ATOM 1001 C CA . GLY A 1 127 ? -10.475 15.638 -6.892 1.00 31.67 127 GLY A CA 1
ATOM 1002 C C . GLY A 1 127 ? -9.636 16.009 -8.106 1.00 31.67 127 GLY A C 1
ATOM 1003 O O . GLY A 1 127 ? -9.613 17.166 -8.531 1.00 31.67 127 GLY A O 1
ATOM 1004 N N . PHE A 1 128 ? -8.960 15.019 -8.677 1.00 30.45 128 PHE A N 1
ATOM 1005 C CA . PHE A 1 128 ? -8.483 15.110 -10.044 1.00 30.45 128 PHE A CA 1
ATOM 1006 C C . PHE A 1 128 ? -9.730 15.133 -10.938 1.00 30.45 128 PHE A C 1
ATOM 1008 O O . PHE A 1 128 ? -10.391 14.118 -11.150 1.00 30.45 128 PHE A O 1
ATOM 1015 N N . ALA A 1 129 ? -10.140 16.331 -11.355 1.00 29.72 129 ALA A N 1
ATOM 1016 C CA . ALA A 1 129 ? -11.315 16.529 -12.187 1.00 29.72 129 ALA A CA 1
ATOM 1017 C C . ALA A 1 129 ? -11.038 16.017 -13.608 1.00 29.72 129 ALA A C 1
ATOM 1019 O O . ALA A 1 129 ? -10.521 16.747 -14.452 1.00 29.72 129 ALA A O 1
ATOM 1020 N N . CYS A 1 130 ? -11.415 14.771 -13.884 1.00 31.47 130 CYS A N 1
ATOM 1021 C CA . CYS A 1 130 ? -11.581 14.287 -15.249 1.00 31.47 130 CYS A CA 1
ATOM 1022 C C . CYS A 1 130 ? -12.964 14.727 -15.744 1.00 31.47 130 CYS A C 1
ATOM 1024 O O . CYS A 1 130 ? -13.989 14.156 -15.375 1.00 31.47 130 CYS A O 1
ATOM 1026 N N . ALA A 1 131 ? -12.998 15.784 -16.553 1.00 34.19 131 ALA A N 1
ATOM 1027 C CA . ALA A 1 131 ? -14.172 16.148 -17.330 1.00 34.19 131 ALA A CA 1
ATOM 1028 C C . ALA A 1 131 ? -14.210 15.300 -18.613 1.00 34.19 131 ALA A C 1
ATOM 1030 O O . ALA A 1 131 ? -13.284 15.393 -19.415 1.00 34.19 131 ALA A O 1
ATOM 1031 N N . GLY A 1 132 ? -15.283 14.528 -18.822 1.00 33.00 132 GLY A N 1
ATOM 1032 C CA . GLY A 1 132 ? -15.635 13.997 -20.147 1.00 33.00 132 GLY A CA 1
ATOM 1033 C C . GLY A 1 132 ? -16.161 12.559 -20.183 1.00 33.00 132 GLY A C 1
ATOM 1034 O O . GLY A 1 132 ? -15.381 11.621 -20.168 1.00 33.00 132 GLY A O 1
ATOM 1035 N N . GLU A 1 133 ? -17.486 12.451 -20.303 1.00 33.78 133 GLU A N 1
ATOM 1036 C CA . GLU A 1 133 ? -18.243 11.474 -21.109 1.00 33.78 133 GLU A CA 1
ATOM 1037 C C . GLU A 1 133 ? -18.129 9.958 -20.813 1.00 33.78 133 GLU A C 1
ATOM 1039 O O . GLU A 1 133 ?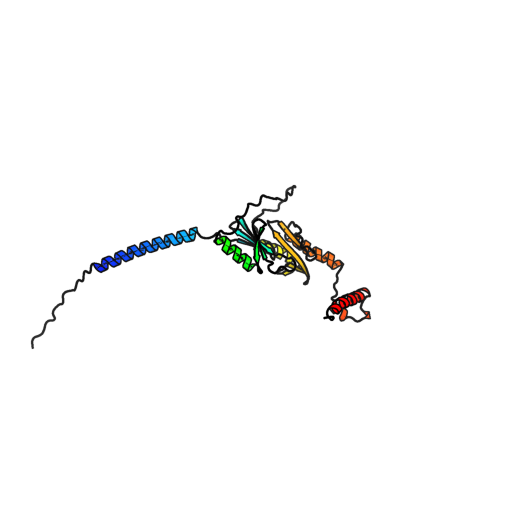 -17.330 9.212 -21.365 1.00 33.78 133 GLU A O 1
ATOM 1044 N N . GLU A 1 134 ? -19.069 9.513 -19.970 1.00 39.56 134 GLU A N 1
ATOM 1045 C CA . GLU A 1 134 ? -19.974 8.368 -20.171 1.00 39.56 134 GLU A CA 1
ATOM 1046 C C . GLU A 1 134 ? -19.481 7.141 -20.966 1.00 39.56 134 GLU A C 1
ATOM 1048 O O . GLU A 1 134 ? -19.892 6.923 -22.099 1.00 39.56 134 GLU A O 1
ATOM 1053 N N . ASN A 1 135 ? -18.760 6.227 -20.303 1.00 40.50 135 ASN A N 1
ATOM 1054 C CA . ASN A 1 135 ? -19.115 4.801 -20.341 1.00 40.50 135 ASN A CA 1
ATOM 1055 C C . ASN A 1 135 ? -18.434 3.998 -19.213 1.00 40.50 135 ASN A C 1
ATOM 1057 O O . ASN A 1 135 ? -17.250 3.696 -19.277 1.00 40.50 135 ASN A O 1
ATOM 1061 N N . SER A 1 136 ? -19.229 3.626 -18.207 1.00 52.56 136 SER A N 1
ATOM 1062 C CA . SER A 1 136 ? -19.082 2.428 -17.367 1.00 52.56 136 SER A CA 1
ATOM 1063 C C . SER A 1 136 ? -17.664 2.009 -16.923 1.00 52.56 136 SER A C 1
ATOM 1065 O O . SER A 1 136 ? -17.087 1.079 -17.482 1.00 52.56 136 SER A O 1
ATOM 1067 N N . CYS A 1 137 ? -17.201 2.532 -15.784 1.00 28.02 137 CYS A N 1
ATOM 1068 C CA . CYS A 1 137 ? -16.532 1.679 -14.800 1.00 28.02 137 CYS A CA 1
ATOM 1069 C C . CYS A 1 137 ? -17.030 2.044 -13.401 1.00 28.02 137 CYS A C 1
ATOM 1071 O O . CYS A 1 137 ? -17.012 3.193 -12.964 1.00 28.02 137 CYS A O 1
ATOM 1073 N N . SER A 1 138 ? -17.625 1.040 -12.785 1.00 33.47 138 SER A N 1
ATOM 1074 C CA . SER A 1 138 ? -18.399 1.058 -11.563 1.00 33.47 138 SER A CA 1
ATOM 1075 C C . SER A 1 138 ? -17.550 1.364 -10.335 1.00 33.47 138 SER A C 1
ATOM 1077 O O . SER A 1 138 ? -16.582 0.663 -10.085 1.00 33.47 138 SER A O 1
ATOM 1079 N N . VAL A 1 139 ? -18.044 2.327 -9.552 1.00 32.62 139 VAL A N 1
ATOM 1080 C CA . VAL A 1 139 ? -18.055 2.357 -8.083 1.00 32.62 139 VAL A CA 1
ATOM 1081 C C . VAL A 1 139 ? -16.687 2.181 -7.419 1.00 32.62 139 VAL A C 1
ATOM 1083 O O . VAL A 1 139 ? -16.153 1.083 -7.322 1.00 32.62 139 VAL A O 1
ATOM 1086 N N . ALA A 1 140 ? -16.195 3.283 -6.848 1.00 38.41 140 ALA A N 1
ATOM 1087 C CA . ALA A 1 140 ? -15.289 3.284 -5.707 1.00 38.41 140 ALA A CA 1
ATOM 1088 C C . ALA A 1 140 ? -15.954 2.544 -4.530 1.00 38.41 140 ALA A C 1
ATOM 1090 O O . ALA A 1 140 ? -16.501 3.146 -3.609 1.00 38.41 140 ALA A O 1
ATOM 1091 N N . SER A 1 141 ? -16.012 1.221 -4.624 1.00 35.97 141 SER A N 1
ATOM 1092 C CA . SER A 1 141 ? -16.232 0.341 -3.494 1.00 35.97 141 SER A CA 1
ATOM 1093 C C . SER A 1 141 ? -14.890 0.240 -2.799 1.00 35.97 141 SER A C 1
ATOM 1095 O O . SER A 1 141 ? -13.870 0.118 -3.468 1.00 35.97 141 SER A O 1
ATOM 1097 N N . ALA A 1 142 ? -14.899 0.351 -1.475 1.00 40.53 142 ALA A N 1
ATOM 1098 C CA . ALA A 1 142 ? -13.762 0.041 -0.631 1.00 40.53 142 ALA A CA 1
ATOM 1099 C C . ALA A 1 142 ? -13.272 -1.370 -0.979 1.00 40.53 142 ALA A C 1
ATOM 1101 O O . ALA A 1 142 ? -13.829 -2.369 -0.529 1.00 40.53 142 ALA A O 1
ATOM 1102 N N . THR A 1 143 ? -12.296 -1.433 -1.878 1.00 43.41 143 THR A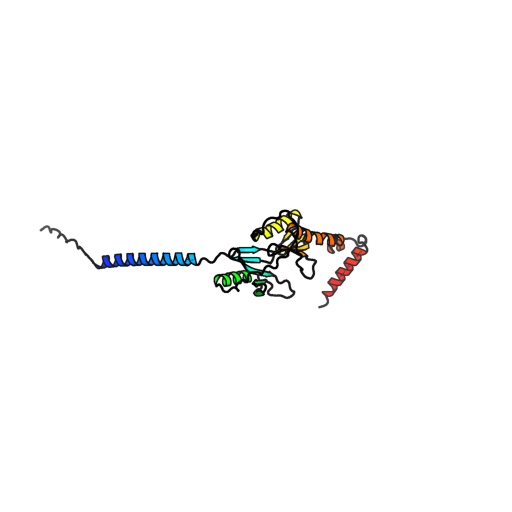 N 1
ATOM 1103 C CA . THR A 1 143 ? -11.663 -2.667 -2.302 1.00 43.41 143 THR A CA 1
ATOM 1104 C C . THR A 1 143 ? -10.926 -3.164 -1.069 1.00 43.41 143 THR A C 1
ATOM 1106 O O . THR A 1 143 ? -10.045 -2.475 -0.552 1.00 43.41 143 THR A O 1
ATOM 1109 N N . THR A 1 144 ? -11.338 -4.305 -0.524 1.00 51.50 144 THR A N 1
ATOM 1110 C CA . THR A 1 144 ? -10.668 -4.880 0.653 1.00 51.50 144 THR A CA 1
ATOM 1111 C C . THR A 1 144 ? -9.192 -5.092 0.288 1.00 51.50 144 THR A C 1
ATOM 1113 O O . THR A 1 144 ? -8.914 -5.448 -0.850 1.00 51.50 144 THR A O 1
ATOM 1116 N N . GLY A 1 145 ? -8.224 -4.897 1.192 1.00 54.09 145 GLY A N 1
ATOM 1117 C CA . GLY A 1 145 ? -6.783 -4.974 0.853 1.00 54.09 145 GLY A CA 1
ATOM 1118 C C . GLY A 1 145 ? -6.365 -6.205 0.039 1.00 54.09 145 GLY A C 1
ATOM 1119 O O . GLY A 1 145 ? -5.587 -6.109 -0.908 1.00 54.09 145 GLY A O 1
ATOM 1120 N N . ASN A 1 146 ? -6.977 -7.354 0.331 1.00 67.81 146 ASN A N 1
ATOM 1121 C CA . ASN A 1 146 ? -6.761 -8.590 -0.421 1.00 67.81 146 ASN A CA 1
ATOM 1122 C C . ASN A 1 146 ? -7.175 -8.488 -1.899 1.00 67.81 146 ASN A C 1
ATOM 1124 O O . ASN A 1 146 ? -6.570 -9.132 -2.746 1.00 67.81 146 ASN A O 1
ATOM 1128 N N . GLU A 1 147 ? -8.192 -7.695 -2.229 1.00 80.06 147 GLU A N 1
ATOM 1129 C CA . GLU A 1 147 ? -8.705 -7.525 -3.590 1.00 80.06 147 GLU A CA 1
ATOM 1130 C C . GLU A 1 147 ? -7.772 -6.669 -4.461 1.00 80.06 147 GLU A C 1
ATOM 1132 O O . GLU A 1 147 ? -7.691 -6.911 -5.664 1.00 80.06 147 GLU A O 1
ATOM 1137 N N . ILE A 1 148 ? -7.044 -5.696 -3.894 1.00 83.88 148 ILE A N 1
ATOM 1138 C CA . ILE A 1 148 ? -6.040 -4.915 -4.644 1.00 83.88 148 ILE A CA 1
ATOM 1139 C C . ILE A 1 148 ? -4.866 -5.821 -5.018 1.00 83.88 148 ILE A C 1
ATOM 1141 O O . 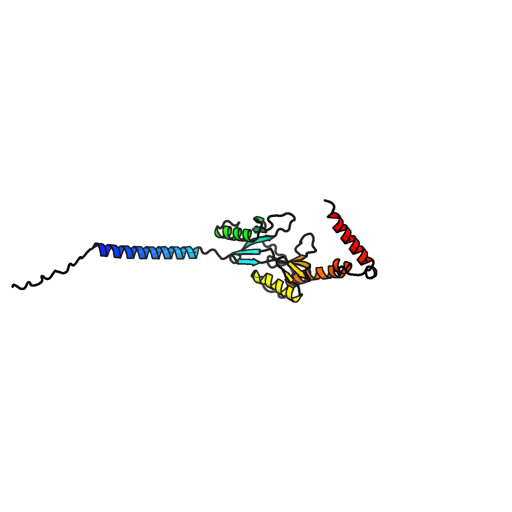ILE A 1 148 ? -4.517 -5.926 -6.194 1.00 83.88 148 ILE A O 1
ATOM 1145 N N . MET A 1 149 ? -4.302 -6.528 -4.036 1.00 84.38 149 MET A N 1
ATOM 1146 C CA . MET A 1 149 ? -3.199 -7.463 -4.275 1.00 84.38 149 MET A CA 1
ATOM 1147 C C . MET A 1 149 ? -3.617 -8.623 -5.188 1.00 84.38 149 MET A C 1
ATOM 1149 O O . MET A 1 149 ? -2.853 -8.997 -6.073 1.00 84.38 149 MET A O 1
ATOM 1153 N N . SER A 1 150 ? -4.846 -9.140 -5.050 1.00 84.25 150 SER A N 1
ATOM 1154 C CA . SER A 1 150 ? -5.393 -10.159 -5.959 1.00 84.25 150 SER A CA 1
ATOM 1155 C C . SER A 1 150 ? -5.482 -9.649 -7.397 1.00 84.25 150 SER A C 1
ATOM 1157 O O . SER A 1 150 ? -5.092 -10.362 -8.310 1.00 84.25 150 SER A O 1
ATOM 1159 N N . GLN A 1 151 ? -5.926 -8.407 -7.619 1.00 88.88 151 GLN A N 1
ATOM 1160 C CA . GLN A 1 151 ? -5.970 -7.826 -8.967 1.00 88.88 151 GLN A CA 1
ATOM 1161 C C . GLN A 1 151 ? -4.579 -7.673 -9.589 1.00 88.88 151 GLN A C 1
ATOM 1163 O O . GLN A 1 151 ? -4.421 -7.873 -10.793 1.00 88.88 151 GLN A O 1
ATOM 1168 N N . ILE A 1 152 ? -3.570 -7.317 -8.787 1.00 89.62 152 ILE A N 1
ATOM 1169 C CA . ILE A 1 152 ? -2.178 -7.258 -9.250 1.00 89.62 152 ILE A CA 1
ATOM 1170 C C . ILE A 1 152 ? -1.692 -8.667 -9.604 1.00 89.62 152 ILE A C 1
ATOM 1172 O O . ILE A 1 152 ? -1.104 -8.851 -10.668 1.00 89.62 152 ILE A O 1
ATOM 1176 N N . PHE A 1 153 ? -1.971 -9.657 -8.754 1.00 88.62 153 PHE A N 1
ATOM 1177 C CA . PHE A 1 153 ? -1.596 -11.052 -8.979 1.00 88.62 153 PHE A CA 1
ATOM 1178 C C . PHE A 1 153 ? -2.219 -11.619 -10.261 1.00 88.62 153 PHE A C 1
ATOM 1180 O O . PHE A 1 153 ? -1.489 -12.090 -11.132 1.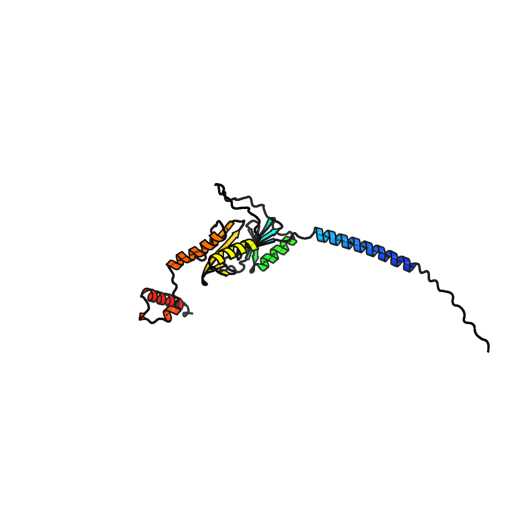00 88.62 153 PHE A O 1
ATOM 1187 N N . ASP A 1 154 ? -3.533 -11.467 -10.440 1.00 90.06 154 ASP A N 1
ATOM 1188 C CA . ASP A 1 154 ? -4.254 -11.932 -11.631 1.00 90.06 154 ASP A CA 1
ATOM 1189 C C . ASP A 1 154 ? -3.725 -11.274 -12.917 1.00 90.06 154 ASP A C 1
ATOM 1191 O O . ASP A 1 154 ? -3.663 -11.899 -13.980 1.00 90.06 154 ASP A O 1
ATOM 1195 N N . ALA A 1 155 ? -3.345 -9.994 -12.839 1.00 90.88 155 ALA A N 1
ATOM 1196 C CA . ALA A 1 155 ? -2.721 -9.285 -13.948 1.00 90.88 155 ALA A CA 1
ATOM 1197 C C . ALA A 1 155 ? -1.295 -9.794 -14.225 1.00 90.88 155 ALA A C 1
ATOM 1199 O O . ALA A 1 155 ? -0.914 -9.915 -15.386 1.00 90.88 155 ALA A O 1
ATOM 1200 N N . CYS A 1 156 ? -0.514 -10.138 -13.200 1.00 89.62 156 CYS A N 1
ATOM 1201 C CA . CYS A 1 156 ? 0.814 -10.729 -13.384 1.00 89.62 156 CYS A CA 1
ATOM 1202 C C . CYS A 1 156 ? 0.737 -12.120 -14.031 1.00 89.62 156 CYS A C 1
ATOM 1204 O O . CYS A 1 156 ? 1.462 -12.374 -14.995 1.00 89.62 156 CYS A O 1
ATOM 1206 N N . GLU A 1 157 ? -0.186 -12.986 -13.590 1.00 90.62 157 GLU A N 1
ATOM 1207 C CA . GLU A 1 157 ? -0.364 -14.335 -14.154 1.00 90.62 157 GLU A CA 1
ATOM 1208 C C . GLU A 1 157 ? -0.688 -14.303 -15.653 1.00 90.62 157 GLU A C 1
ATOM 1210 O O . GLU A 1 157 ? -0.136 -15.081 -16.433 1.00 90.62 157 GLU A O 1
ATOM 1215 N N . GLN A 1 158 ? -1.535 -13.362 -16.086 1.00 88.75 158 GLN A N 1
ATOM 1216 C CA . GLN A 1 158 ? -1.884 -13.189 -17.502 1.00 88.75 158 GLN A CA 1
ATOM 1217 C C . GLN A 1 158 ? -0.677 -12.857 -18.386 1.00 88.75 158 GLN A C 1
ATOM 1219 O O . GLN A 1 158 ? -0.668 -13.195 -19.571 1.00 88.75 158 GLN A O 1
ATOM 1224 N N . HIS A 1 159 ? 0.332 -12.200 -17.815 1.00 83.75 159 HIS A N 1
ATOM 1225 C CA . HIS A 1 159 ? 1.543 -11.773 -18.509 1.00 83.75 159 HIS A CA 1
ATOM 1226 C C . HIS A 1 159 ? 2.743 -12.700 -18.245 1.00 83.75 159 HIS A C 1
ATOM 1228 O O . HIS A 1 159 ? 3.828 -12.450 -18.770 1.00 83.75 159 HIS A O 1
ATOM 1234 N N . GLY A 1 160 ? 2.558 -13.781 -17.473 1.00 85.62 160 GLY A N 1
ATOM 1235 C CA . GLY A 1 160 ? 3.643 -14.685 -17.082 1.00 85.62 160 GLY A CA 1
ATOM 1236 C C . GLY A 1 160 ? 4.721 -13.988 -16.248 1.00 85.62 160 GLY A C 1
ATOM 1237 O O . GLY A 1 160 ? 5.903 -14.279 -16.413 1.00 85.62 160 GLY A O 1
ATOM 1238 N N . LEU A 1 161 ? 4.314 -13.023 -15.422 1.00 90.19 161 LEU A N 1
ATOM 1239 C CA . LEU A 1 161 ? 5.186 -12.272 -14.527 1.00 90.19 161 LEU A CA 1
ATOM 1240 C C . LEU A 1 161 ? 5.130 -12.868 -13.125 1.00 90.19 161 LEU A C 1
ATOM 1242 O O . LEU A 1 161 ? 4.091 -13.361 -12.684 1.00 90.19 161 LEU A O 1
ATOM 1246 N N . GLU A 1 162 ? 6.245 -12.781 -12.414 1.00 89.56 162 GLU A N 1
ATOM 1247 C CA . GLU A 1 162 ? 6.357 -13.258 -11.043 1.00 89.56 162 GLU A CA 1
ATOM 1248 C C . GLU A 1 162 ? 6.103 -12.106 -10.072 1.00 89.56 162 GLU A C 1
ATOM 1250 O O . GLU A 1 162 ? 6.734 -11.053 -10.149 1.00 89.56 162 GLU A O 1
ATOM 1255 N N . LEU A 1 163 ? 5.154 -12.301 -9.161 1.00 89.50 163 LEU A N 1
ATOM 1256 C CA . LEU A 1 163 ? 4.866 -11.361 -8.086 1.00 89.50 163 LEU A CA 1
ATOM 1257 C C . LEU A 1 163 ? 5.620 -11.805 -6.828 1.00 89.50 163 LEU A C 1
ATOM 1259 O O . LEU A 1 163 ? 5.319 -12.868 -6.286 1.00 89.50 163 LEU A O 1
ATOM 1263 N N . LEU A 1 164 ? 6.581 -11.003 -6.369 1.00 87.38 164 LEU A N 1
ATOM 1264 C CA . LEU A 1 164 ? 7.367 -11.252 -5.155 1.00 87.38 164 LEU A CA 1
ATOM 1265 C C . LEU A 1 164 ? 7.085 -10.187 -4.090 1.00 87.38 164 LEU A C 1
ATOM 1267 O O . LEU A 1 164 ? 6.448 -9.178 -4.367 1.00 87.38 164 LEU A O 1
ATOM 1271 N N . ASP A 1 165 ? 7.592 -10.395 -2.875 1.00 79.12 165 ASP A N 1
ATOM 1272 C CA . ASP A 1 165 ? 7.340 -9.523 -1.716 1.00 79.12 165 ASP A CA 1
ATOM 1273 C C . ASP A 1 165 ? 7.781 -8.064 -1.908 1.00 79.12 165 ASP A C 1
ATOM 1275 O O . ASP A 1 165 ? 7.327 -7.198 -1.166 1.00 79.12 165 ASP A O 1
ATOM 1279 N N . ASP A 1 166 ? 8.659 -7.780 -2.868 1.00 80.50 166 ASP A N 1
ATOM 1280 C CA . ASP A 1 166 ? 9.201 -6.446 -3.116 1.00 80.50 166 ASP A CA 1
ATOM 1281 C C . ASP A 1 166 ? 8.899 -5.909 -4.526 1.00 80.50 166 ASP A C 1
ATOM 1283 O O . ASP A 1 166 ? 9.413 -4.853 -4.885 1.00 80.50 166 ASP A O 1
ATOM 1287 N N . GLY A 1 167 ? 8.097 -6.599 -5.347 1.00 87.62 167 GLY A N 1
ATOM 1288 C CA . GLY A 1 167 ? 7.727 -6.099 -6.674 1.00 87.62 167 GLY A CA 1
ATOM 1289 C C . GLY A 1 167 ? 7.345 -7.163 -7.702 1.00 87.62 167 GLY A C 1
ATOM 1290 O O . GLY A 1 167 ? 7.090 -8.323 -7.390 1.00 87.62 167 GLY A O 1
ATOM 1291 N N . ILE A 1 168 ? 7.301 -6.734 -8.965 1.00 90.62 168 ILE A N 1
ATOM 1292 C CA . ILE A 1 168 ? 6.978 -7.553 -10.139 1.00 90.62 168 ILE A CA 1
ATOM 1293 C C . ILE A 1 168 ? 8.261 -7.878 -10.903 1.00 90.62 168 ILE A C 1
ATOM 1295 O O . ILE A 1 168 ? 9.057 -6.984 -11.205 1.00 90.62 168 ILE A O 1
ATOM 1299 N N . TYR A 1 169 ? 8.415 -9.146 -11.270 1.00 88.81 169 TYR A N 1
ATOM 1300 C CA . TYR A 1 169 ? 9.609 -9.717 -11.874 1.00 88.81 169 TYR A CA 1
ATOM 1301 C C . TYR A 1 169 ? 9.309 -10.440 -13.187 1.00 88.81 169 TYR A C 1
ATOM 1303 O O . TYR A 1 169 ? 8.214 -10.954 -13.419 1.00 88.81 169 TYR A O 1
ATOM 1311 N N . GLN A 1 170 ? 10.323 -10.506 -14.045 1.00 88.19 170 GLN A N 1
ATOM 1312 C CA . GLN A 1 170 ? 10.348 -11.376 -15.216 1.00 88.19 170 GLN A CA 1
ATOM 1313 C C . GLN A 1 170 ? 11.744 -11.973 -15.359 1.00 88.19 170 GLN A C 1
ATOM 1315 O O . GLN A 1 170 ? 12.706 -11.225 -15.512 1.00 88.19 170 GLN A O 1
ATOM 1320 N N . ASN A 1 171 ? 11.853 -13.306 -15.342 1.00 84.81 171 ASN A N 1
ATOM 1321 C CA . ASN A 1 171 ? 13.131 -14.026 -15.439 1.00 84.81 171 ASN A CA 1
ATOM 1322 C C . ASN A 1 171 ? 14.189 -13.476 -14.459 1.00 84.81 171 ASN A C 1
ATOM 1324 O O . ASN A 1 171 ? 15.264 -13.058 -14.885 1.00 84.81 171 ASN A O 1
ATOM 1328 N N . ASP A 1 172 ? 13.843 -13.392 -13.171 1.00 82.94 172 ASP A N 1
ATOM 1329 C CA . ASP A 1 172 ? 14.698 -12.862 -12.094 1.00 82.94 172 ASP A CA 1
ATOM 1330 C C . ASP A 1 172 ? 15.077 -11.366 -12.201 1.00 82.94 172 ASP A C 1
ATOM 1332 O O . ASP A 1 172 ? 15.837 -10.851 -11.380 1.00 82.94 172 ASP A O 1
ATOM 1336 N N . VAL A 1 173 ? 14.520 -10.620 -13.165 1.00 84.69 173 VAL A N 1
ATOM 1337 C CA . VAL A 1 173 ? 14.733 -9.170 -13.304 1.00 84.69 173 VAL A CA 1
ATOM 1338 C C . VAL A 1 173 ? 13.544 -8.397 -12.737 1.00 84.69 173 VAL A C 1
ATOM 1340 O O . VAL A 1 173 ? 12.414 -8.554 -13.207 1.00 84.69 173 VAL A O 1
ATOM 1343 N N . LYS A 1 174 ? 13.801 -7.517 -11.758 1.00 87.50 174 LYS A N 1
ATOM 1344 C CA . LYS A 1 174 ? 12.786 -6.619 -11.184 1.00 87.50 174 LYS A CA 1
ATOM 1345 C C . LYS A 1 174 ? 12.352 -5.587 -12.226 1.00 87.50 174 LYS A C 1
ATOM 1347 O O . LYS A 1 174 ? 13.163 -4.795 -12.702 1.00 87.50 174 LYS A O 1
ATOM 1352 N N . LEU A 1 175 ? 11.064 -5.568 -12.559 1.00 88.94 175 LEU A N 1
ATOM 1353 C CA . LEU A 1 175 ? 10.473 -4.631 -13.520 1.00 88.94 175 LEU A CA 1
ATOM 1354 C C . LEU A 1 175 ? 9.978 -3.352 -12.849 1.00 88.94 175 LEU A C 1
ATOM 1356 O O . LEU A 1 175 ? 10.033 -2.257 -13.419 1.00 88.94 175 LEU A O 1
ATOM 1360 N N . GLY A 1 176 ? 9.479 -3.486 -11.626 1.00 88.62 176 GLY A N 1
ATOM 1361 C CA . GLY A 1 176 ? 8.918 -2.380 -10.875 1.00 88.62 176 GLY A CA 1
ATOM 1362 C C . GLY A 1 176 ? 7.903 -2.835 -9.843 1.00 88.62 176 GLY A C 1
ATOM 1363 O O . GLY A 1 176 ? 7.810 -4.012 -9.510 1.00 88.62 176 GLY A O 1
ATOM 1364 N N . GLU A 1 177 ? 7.138 -1.875 -9.355 1.00 89.56 177 GLU A N 1
ATOM 1365 C CA . GLU A 1 177 ? 6.160 -2.036 -8.293 1.00 89.56 177 GLU A CA 1
ATOM 1366 C C . GLU A 1 177 ? 4.853 -1.380 -8.715 1.00 89.56 177 GLU A C 1
ATOM 1368 O O . GLU A 1 177 ? 4.836 -0.345 -9.384 1.00 89.56 177 GLU A O 1
ATOM 1373 N N . VAL A 1 178 ? 3.745 -1.987 -8.321 1.00 89.19 178 VAL A N 1
ATOM 1374 C CA . VAL A 1 178 ? 2.398 -1.503 -8.601 1.00 89.19 178 VAL A CA 1
ATOM 1375 C C . VAL A 1 178 ? 1.666 -1.367 -7.279 1.00 89.19 178 VAL A C 1
ATOM 1377 O O . VAL A 1 178 ? 1.837 -2.188 -6.378 1.00 89.19 178 VAL A O 1
ATOM 1380 N N . GLY A 1 179 ? 0.835 -0.339 -7.176 1.00 87.56 179 GLY A N 1
ATOM 1381 C CA . GLY A 1 179 ? -0.066 -0.183 -6.048 1.00 87.56 179 GLY A CA 1
ATOM 1382 C C . GLY A 1 179 ? -1.301 0.635 -6.392 1.00 87.56 179 GLY A C 1
ATOM 1383 O O . GLY A 1 179 ? -1.441 1.154 -7.503 1.00 87.56 179 GLY A O 1
ATOM 1384 N N . CYS A 1 180 ? -2.214 0.736 -5.432 1.00 84.94 180 CYS A N 1
ATOM 1385 C CA . CYS A 1 180 ? -3.459 1.487 -5.565 1.00 84.94 180 CYS A CA 1
ATOM 1386 C C . CYS A 1 180 ? -3.763 2.295 -4.301 1.00 84.94 180 CYS A C 1
ATOM 1388 O O . CYS A 1 180 ? -4.160 1.737 -3.286 1.00 84.94 180 CYS A O 1
ATOM 1390 N N . THR A 1 181 ? -3.603 3.616 -4.357 1.00 80.06 181 THR A N 1
ATOM 1391 C CA . THR A 1 181 ? -3.834 4.508 -3.207 1.00 80.06 181 THR A CA 1
ATOM 1392 C C . THR A 1 181 ? -5.063 5.369 -3.471 1.00 80.06 181 THR A C 1
ATOM 1394 O O . THR A 1 181 ? -5.167 5.964 -4.544 1.00 80.06 181 THR A O 1
ATOM 1397 N N . ASN A 1 182 ? -5.993 5.470 -2.515 1.00 72.31 182 ASN A N 1
ATOM 1398 C CA . ASN A 1 182 ? -7.250 6.223 -2.676 1.00 72.31 182 ASN A CA 1
ATOM 1399 C C . ASN A 1 182 ? -8.049 5.845 -3.946 1.00 72.31 182 ASN A C 1
ATOM 1401 O O . ASN A 1 182 ? -8.659 6.700 -4.588 1.00 72.31 182 ASN A O 1
ATOM 1405 N N . GLY A 1 183 ? -7.996 4.573 -4.359 1.00 76.06 183 GLY A N 1
ATOM 1406 C CA . GLY A 1 183 ? -8.632 4.085 -5.590 1.00 76.06 183 GLY A CA 1
ATOM 1407 C C . GLY A 1 183 ? -7.914 4.463 -6.895 1.00 76.06 183 GLY A C 1
ATOM 1408 O O . GLY A 1 183 ? -8.376 4.088 -7.971 1.00 76.06 183 GLY A O 1
ATOM 1409 N N . GLY A 1 184 ? -6.794 5.189 -6.824 1.00 82.62 184 GLY A N 1
ATOM 1410 C CA . GLY A 1 184 ? -5.941 5.504 -7.967 1.00 82.62 184 GLY A CA 1
ATOM 1411 C C . GLY A 1 184 ? -4.792 4.507 -8.109 1.00 82.62 184 GLY A C 1
ATOM 1412 O O . GLY A 1 184 ? -3.977 4.360 -7.195 1.00 82.62 184 GLY A O 1
ATOM 1413 N N . TRP A 1 185 ? -4.689 3.863 -9.273 1.00 87.56 185 TRP A N 1
ATOM 1414 C CA . TRP A 1 185 ? -3.589 2.952 -9.586 1.00 87.56 185 TRP A CA 1
ATOM 1415 C C . TRP A 1 185 ? -2.313 3.714 -9.929 1.00 87.56 185 TRP A C 1
ATOM 1417 O O . TRP A 1 185 ? -2.341 4.748 -10.600 1.00 87.56 185 TRP A O 1
ATOM 1427 N N . TRP A 1 186 ? -1.173 3.177 -9.512 1.00 89.06 186 TRP A N 1
ATOM 1428 C CA . TRP A 1 186 ? 0.135 3.715 -9.847 1.00 89.06 186 TRP A CA 1
ATOM 1429 C C . TRP A 1 186 ? 1.160 2.610 -10.082 1.00 89.06 186 TRP A C 1
ATOM 1431 O O . TRP A 1 186 ? 1.007 1.477 -9.628 1.00 89.06 186 TRP A O 1
ATOM 1441 N N . VAL A 1 187 ? 2.219 2.970 -10.802 1.00 89.62 187 VAL A N 1
ATOM 1442 C CA . VAL A 1 187 ? 3.375 2.115 -11.065 1.00 89.62 187 VAL A CA 1
ATOM 1443 C C . VAL A 1 187 ? 4.669 2.877 -10.799 1.00 89.62 187 VAL A C 1
ATOM 1445 O O . VAL A 1 187 ? 4.798 4.044 -11.175 1.00 89.62 187 VAL A O 1
ATOM 1448 N N . ILE A 1 188 ? 5.632 2.211 -10.172 1.00 86.81 188 ILE A N 1
ATOM 1449 C CA . ILE A 1 188 ? 7.026 2.635 -10.056 1.00 86.81 188 ILE A CA 1
ATOM 1450 C C . ILE A 1 188 ? 7.847 1.677 -10.911 1.00 86.81 188 ILE A C 1
ATOM 1452 O O . ILE A 1 188 ? 7.749 0.465 -10.764 1.00 86.81 188 ILE A O 1
ATOM 1456 N N . ARG A 1 189 ? 8.655 2.199 -11.832 1.00 85.81 189 ARG A N 1
ATOM 1457 C CA . ARG A 1 189 ? 9.524 1.363 -12.673 1.00 85.81 189 ARG A CA 1
ATOM 1458 C C . ARG A 1 189 ? 10.877 1.184 -12.001 1.00 85.81 189 ARG A C 1
ATOM 1460 O O . ARG A 1 189 ? 11.436 2.170 -11.531 1.00 85.81 189 ARG A O 1
ATOM 1467 N N . ALA A 1 190 ? 11.437 -0.024 -12.046 1.00 82.50 190 ALA A N 1
ATOM 1468 C CA . ALA A 1 190 ? 12.772 -0.295 -11.505 1.00 82.50 190 ALA A CA 1
ATOM 1469 C C . ALA A 1 190 ? 13.869 0.537 -12.199 1.00 82.50 190 ALA A C 1
ATOM 1471 O O . ALA A 1 190 ? 14.856 0.912 -11.581 1.00 82.50 190 ALA A O 1
ATOM 1472 N N . SER A 1 191 ? 13.663 0.899 -13.470 1.00 74.81 191 SER A N 1
ATOM 1473 C CA . SER A 1 191 ? 14.561 1.776 -14.232 1.00 74.81 191 SER A CA 1
ATOM 1474 C C . SER A 1 191 ? 14.440 3.268 -13.878 1.00 74.81 191 SER A C 1
ATOM 1476 O O . SER A 1 191 ? 15.105 4.096 -14.494 1.00 74.81 191 SER A O 1
ATOM 1478 N N . SER A 1 192 ? 13.532 3.649 -12.975 1.00 68.88 192 SER A N 1
ATOM 1479 C CA . SER A 1 192 ? 13.304 5.045 -12.602 1.00 68.88 192 SER A CA 1
ATOM 1480 C C . SER A 1 192 ? 14.171 5.416 -11.403 1.00 68.88 192 SER A C 1
ATOM 1482 O O . SER A 1 192 ? 13.839 5.060 -10.278 1.00 68.88 192 SER A O 1
ATOM 1484 N N . GLU A 1 193 ? 15.215 6.218 -11.627 1.00 54.88 193 GLU A N 1
ATOM 1485 C CA . GLU A 1 193 ? 16.163 6.662 -10.587 1.00 54.88 193 GLU A CA 1
ATOM 1486 C C . GLU A 1 193 ? 15.509 7.379 -9.392 1.00 54.88 193 GLU A C 1
ATOM 1488 O O . GLU A 1 193 ? 16.131 7.522 -8.348 1.00 54.88 193 GLU A O 1
ATOM 1493 N N . HIS A 1 194 ? 14.282 7.891 -9.534 1.00 56.91 194 HIS A N 1
ATOM 1494 C CA . HIS A 1 194 ? 13.594 8.665 -8.486 1.00 56.91 194 HIS A CA 1
ATOM 1495 C C . HIS A 1 194 ? 12.297 8.016 -7.990 1.00 56.91 194 HIS A C 1
ATOM 1497 O O . HIS A 1 194 ? 11.444 8.714 -7.449 1.00 56.91 194 HIS A O 1
ATOM 1503 N N . GLN A 1 195 ? 12.107 6.711 -8.235 1.00 67.50 195 GLN A N 1
ATOM 1504 C CA . GLN A 1 195 ? 10.925 5.947 -7.797 1.00 67.50 195 GLN A CA 1
ATOM 1505 C C . GLN A 1 195 ? 9.581 6.678 -8.012 1.00 67.50 195 GLN A C 1
ATOM 1507 O O . GLN A 1 195 ? 8.659 6.638 -7.198 1.00 67.50 195 GLN A O 1
ATOM 1512 N N . GLN A 1 196 ? 9.468 7.410 -9.122 1.00 75.50 196 GLN A N 1
ATOM 1513 C CA . GLN A 1 196 ? 8.344 8.307 -9.333 1.00 75.50 196 GLN A CA 1
ATOM 1514 C C . GLN A 1 196 ? 7.084 7.497 -9.651 1.00 75.50 196 GLN A C 1
ATOM 1516 O O . GLN A 1 196 ? 7.031 6.790 -10.659 1.00 75.50 196 GLN A O 1
ATOM 1521 N N . LYS A 1 197 ? 6.052 7.638 -8.809 1.00 84.38 197 LYS A N 1
ATOM 1522 C CA . LYS A 1 197 ? 4.737 7.018 -9.019 1.00 84.38 197 LYS A CA 1
ATOM 1523 C C . LYS A 1 197 ? 4.085 7.594 -10.281 1.00 84.38 197 LYS A C 1
ATOM 1525 O O . LYS A 1 197 ? 3.780 8.785 -10.351 1.00 84.38 197 LYS A O 1
ATOM 1530 N N . VAL A 1 198 ? 3.857 6.744 -11.279 1.00 84.19 198 VAL A N 1
ATOM 1531 C CA . VAL A 1 198 ? 3.152 7.091 -12.519 1.00 84.19 198 VAL A CA 1
ATOM 1532 C C . VAL A 1 198 ? 1.712 6.604 -12.427 1.00 84.19 198 VAL A C 1
ATOM 1534 O O . VAL A 1 198 ? 1.472 5.410 -12.260 1.00 84.19 198 VAL A O 1
ATOM 1537 N N . ALA A 1 199 ? 0.753 7.518 -12.568 1.00 87.12 199 ALA A N 1
ATOM 1538 C CA . ALA A 1 199 ? -0.669 7.193 -12.512 1.00 87.12 199 ALA A CA 1
ATOM 1539 C C . ALA A 1 199 ? -1.101 6.259 -13.658 1.00 87.12 199 ALA A C 1
ATOM 1541 O O . ALA A 1 199 ? -0.662 6.395 -14.810 1.00 87.12 199 ALA A O 1
ATOM 1542 N N . CYS A 1 200 ? -1.984 5.325 -13.321 1.00 87.44 200 CYS A N 1
ATOM 1543 C CA . CYS A 1 200 ? -2.540 4.304 -14.197 1.00 87.44 200 CYS A CA 1
ATOM 1544 C C . CYS A 1 200 ? -4.055 4.192 -13.986 1.00 87.44 200 CYS A C 1
ATOM 1546 O O . CYS A 1 200 ? -4.595 4.616 -12.966 1.00 87.44 200 CYS A O 1
ATOM 1548 N N . GLU A 1 201 ? -4.743 3.614 -14.966 1.00 86.00 201 GLU A N 1
ATOM 1549 C CA . GLU A 1 201 ? -6.208 3.503 -14.949 1.00 86.00 201 GLU A CA 1
ATOM 1550 C C . GLU A 1 201 ? -6.696 2.185 -14.325 1.00 86.00 201 GLU A C 1
ATOM 1552 O O . GLU A 1 201 ? -7.838 2.096 -13.884 1.00 86.00 201 GLU A O 1
ATOM 1557 N N . SER A 1 202 ? -5.847 1.151 -14.274 1.00 87.19 202 SER A N 1
ATOM 1558 C CA . SER A 1 202 ? -6.185 -0.163 -13.712 1.00 87.19 202 SER A CA 1
ATOM 1559 C C . SER A 1 202 ? -4.939 -0.961 -13.324 1.00 87.19 202 SER A C 1
ATOM 1561 O O . SER A 1 202 ? -3.845 -0.661 -13.806 1.00 87.19 202 SER A O 1
ATOM 1563 N N . ALA A 1 203 ? -5.123 -2.037 -12.547 1.00 86.62 203 ALA A N 1
ATOM 1564 C CA . ALA A 1 203 ? -4.075 -3.016 -12.248 1.00 86.62 203 ALA A CA 1
ATOM 1565 C C . ALA A 1 203 ? -3.405 -3.550 -13.524 1.00 86.62 203 ALA A C 1
ATOM 1567 O O . ALA A 1 203 ? -2.182 -3.546 -13.637 1.00 86.62 203 ALA A O 1
ATOM 1568 N N . SER A 1 204 ? -4.210 -3.943 -14.517 1.00 86.31 204 SER A N 1
ATOM 1569 C CA . SER A 1 204 ? -3.715 -4.504 -15.780 1.00 86.31 204 SER A CA 1
ATOM 1570 C C . SER A 1 204 ? -2.829 -3.529 -16.561 1.00 86.31 204 SER A C 1
ATOM 1572 O O . SER A 1 204 ? -1.780 -3.919 -17.070 1.00 86.31 204 SER A O 1
ATOM 1574 N N . GLU A 1 205 ? -3.201 -2.246 -16.607 1.00 87.50 205 GLU A N 1
ATOM 1575 C CA . GLU A 1 205 ? -2.398 -1.217 -17.270 1.00 87.50 205 GLU A CA 1
ATOM 1576 C C . GLU A 1 205 ? -1.103 -0.944 -16.496 1.00 87.50 205 GLU A C 1
ATOM 1578 O O . GLU A 1 205 ? -0.042 -0.815 -17.106 1.00 87.50 205 GLU A O 1
ATOM 1583 N N . SER A 1 206 ? -1.157 -0.919 -15.161 1.00 87.44 206 SER A N 1
ATOM 1584 C CA . SER A 1 206 ? 0.037 -0.772 -14.323 1.00 87.44 206 SER A CA 1
ATOM 1585 C C . SER A 1 206 ? 1.038 -1.910 -14.553 1.00 87.44 206 SER A C 1
ATOM 1587 O O . SER A 1 206 ? 2.215 -1.650 -14.804 1.00 87.44 206 SER A O 1
ATOM 1589 N N . VAL A 1 207 ? 0.572 -3.165 -14.549 1.00 87.62 207 VAL A N 1
ATOM 1590 C CA . VAL A 1 207 ? 1.410 -4.354 -14.791 1.00 87.62 207 VAL A CA 1
ATOM 1591 C C . VAL A 1 207 ? 1.971 -4.354 -16.214 1.00 87.62 207 VAL A C 1
ATOM 1593 O O . VAL A 1 207 ? 3.168 -4.564 -16.418 1.00 87.62 207 VAL A O 1
ATOM 1596 N N . ARG A 1 208 ? 1.148 -4.020 -17.214 1.00 87.38 208 ARG A N 1
ATOM 1597 C CA . ARG A 1 208 ? 1.603 -3.881 -18.603 1.00 87.38 208 ARG A CA 1
ATOM 1598 C C . ARG A 1 208 ? 2.690 -2.813 -18.750 1.00 87.38 208 ARG A C 1
ATOM 1600 O O . ARG A 1 208 ? 3.607 -2.976 -19.555 1.00 87.38 208 ARG A O 1
ATOM 1607 N N . ARG A 1 209 ? 2.609 -1.715 -17.996 1.00 85.19 209 ARG A N 1
ATOM 1608 C CA . ARG A 1 209 ? 3.644 -0.669 -17.995 1.00 85.19 209 ARG A CA 1
ATOM 1609 C C . ARG A 1 209 ? 4.945 -1.122 -17.337 1.00 85.19 209 ARG A C 1
ATOM 1611 O O . ARG A 1 209 ? 6.002 -0.715 -17.820 1.00 85.19 209 ARG A O 1
ATOM 1618 N N . CYS A 1 210 ? 4.889 -1.976 -16.313 1.00 83.38 210 CYS A N 1
ATOM 1619 C CA . CYS A 1 210 ? 6.073 -2.685 -15.813 1.00 83.38 210 CYS A CA 1
ATOM 1620 C C . CYS A 1 210 ? 6.691 -3.565 -16.911 1.00 83.38 210 CYS A C 1
ATOM 1622 O O . CYS A 1 210 ? 7.886 -3.460 -17.174 1.00 83.38 210 CYS A O 1
ATOM 1624 N N . GLU A 1 211 ? 5.883 -4.365 -17.615 1.00 80.75 211 GLU A N 1
ATOM 1625 C CA . GLU A 1 211 ? 6.359 -5.243 -18.698 1.00 80.75 211 GLU A CA 1
ATOM 1626 C C . GLU A 1 211 ? 6.993 -4.461 -19.862 1.00 80.75 211 GLU A C 1
ATOM 1628 O O . GLU A 1 211 ? 8.035 -4.841 -20.398 1.00 80.75 211 GLU A O 1
ATOM 1633 N N . ALA A 1 212 ? 6.389 -3.341 -20.268 1.00 71.25 212 ALA A N 1
ATOM 1634 C CA . ALA A 1 212 ? 6.871 -2.545 -21.395 1.00 71.25 212 ALA A CA 1
ATOM 1635 C C . ALA A 1 212 ? 8.296 -2.004 -21.177 1.00 71.25 212 ALA A C 1
ATOM 1637 O O . ALA A 1 212 ? 9.070 -1.941 -22.136 1.00 71.25 212 ALA A O 1
ATOM 1638 N N . ALA A 1 213 ? 8.670 -1.694 -19.929 1.00 58.62 213 ALA A N 1
ATOM 1639 C CA . ALA A 1 213 ? 10.035 -1.297 -19.577 1.00 58.62 213 ALA A CA 1
ATOM 1640 C C . ALA A 1 213 ? 11.057 -2.406 -19.895 1.00 58.62 213 ALA A C 1
ATOM 1642 O O . ALA A 1 213 ? 12.197 -2.125 -20.277 1.00 58.62 213 ALA A O 1
ATOM 1643 N N . CYS A 1 214 ? 10.624 -3.668 -19.837 1.00 51.81 214 CYS A N 1
ATOM 1644 C CA . CYS A 1 214 ? 11.437 -4.813 -20.211 1.00 51.81 214 CYS A CA 1
ATOM 1645 C C . CYS A 1 214 ? 11.632 -4.917 -21.726 1.00 51.81 214 CYS A C 1
ATOM 1647 O O . CYS A 1 214 ? 12.728 -5.243 -22.151 1.00 51.81 214 CYS A O 1
ATOM 1649 N N . ARG A 1 215 ? 10.645 -4.585 -22.575 1.00 51.06 215 ARG A N 1
ATOM 1650 C CA . ARG A 1 215 ? 10.822 -4.638 -24.048 1.00 51.06 215 ARG A CA 1
ATOM 1651 C C . ARG A 1 215 ? 11.741 -3.549 -24.589 1.00 51.06 215 ARG A C 1
ATOM 1653 O O . ARG A 1 215 ? 12.491 -3.802 -25.529 1.00 51.06 215 ARG A O 1
ATOM 1660 N N . GLU A 1 216 ? 11.693 -2.360 -24.000 1.00 45.59 216 GLU A N 1
ATOM 1661 C CA . GLU A 1 216 ? 12.566 -1.250 -24.396 1.00 45.59 216 GLU A CA 1
ATOM 1662 C C . GLU A 1 216 ? 14.023 -1.514 -23.970 1.00 45.59 216 GLU A C 1
ATOM 1664 O O . GLU A 1 216 ? 14.952 -1.210 -24.715 1.00 45.59 216 GLU A O 1
ATOM 1669 N N . THR A 1 217 ? 14.212 -2.219 -22.848 1.00 43.31 217 THR A N 1
ATOM 1670 C CA . THR A 1 217 ? 15.519 -2.727 -22.398 1.00 43.31 217 THR A CA 1
ATOM 1671 C C . THR A 1 217 ? 15.954 -3.990 -23.161 1.00 43.31 217 THR A C 1
ATOM 1673 O O . THR A 1 217 ? 17.120 -4.134 -23.505 1.00 43.31 217 THR A O 1
ATOM 1676 N N . SER A 1 218 ? 15.031 -4.889 -23.509 1.00 40.00 218 SER A N 1
ATOM 1677 C CA . SER A 1 218 ? 15.303 -6.174 -24.177 1.00 40.00 218 SER A CA 1
ATOM 1678 C C . SER A 1 218 ? 15.669 -6.011 -25.658 1.00 40.00 218 SER A C 1
ATOM 1680 O O . SER A 1 218 ? 16.432 -6.812 -26.189 1.00 40.00 218 SER A O 1
ATOM 1682 N N . LEU A 1 219 ? 15.251 -4.921 -26.317 1.00 41.34 219 LEU A N 1
ATOM 1683 C CA . LEU A 1 219 ? 15.790 -4.543 -27.634 1.00 41.34 219 LEU A CA 1
ATOM 1684 C C . LEU A 1 219 ? 17.250 -4.044 -27.577 1.00 41.34 219 LEU A C 1
ATOM 1686 O O . LEU A 1 219 ? 17.903 -3.980 -28.618 1.00 41.34 219 LEU A O 1
ATOM 1690 N N . LEU A 1 220 ? 17.773 -3.725 -26.388 1.00 44.00 220 LEU A N 1
ATOM 1691 C CA . LEU A 1 220 ? 19.173 -3.341 -26.150 1.00 44.00 220 LEU A CA 1
ATOM 1692 C C . LEU A 1 220 ? 19.987 -4.429 -25.428 1.00 44.00 220 LEU A C 1
ATOM 1694 O O . LEU A 1 220 ? 21.218 -4.367 -25.402 1.00 44.00 220 LEU A O 1
ATOM 1698 N N . VAL A 1 221 ? 19.324 -5.436 -24.858 1.00 41.12 221 VAL A N 1
ATOM 1699 C CA . VAL A 1 221 ? 19.937 -6.423 -23.972 1.00 41.12 221 VAL A CA 1
ATOM 1700 C C . VAL A 1 221 ? 19.350 -7.804 -24.282 1.00 41.12 221 VAL A C 1
ATOM 1702 O O . VAL A 1 221 ? 18.366 -8.231 -23.691 1.00 41.12 221 VAL A O 1
ATOM 1705 N N . ASN A 1 222 ? 19.987 -8.520 -25.211 1.00 41.75 222 ASN A N 1
ATOM 1706 C CA . ASN A 1 222 ? 20.254 -9.940 -24.989 1.00 41.75 222 ASN A CA 1
ATOM 1707 C C . ASN A 1 222 ? 21.466 -9.971 -24.048 1.00 41.75 222 ASN A C 1
ATOM 1709 O O . ASN A 1 222 ? 22.582 -9.728 -24.523 1.00 41.75 222 ASN A O 1
ATOM 1713 N N . PRO A 1 223 ? 21.305 -10.180 -22.732 1.00 47.59 223 PRO A N 1
ATOM 1714 C CA . PRO A 1 223 ? 22.450 -10.395 -21.878 1.00 47.59 223 PRO A CA 1
ATOM 1715 C C . PRO A 1 223 ? 22.830 -11.860 -22.070 1.00 47.59 223 PRO A C 1
ATOM 1717 O O . PRO A 1 223 ? 22.325 -12.733 -21.374 1.00 47.59 223 PRO A O 1
ATOM 1720 N N . VAL A 1 224 ? 23.688 -12.148 -23.049 1.00 46.59 224 VAL A N 1
ATOM 1721 C CA . VAL A 1 224 ? 24.520 -13.348 -22.915 1.00 46.59 224 VAL A CA 1
ATOM 1722 C C . VAL A 1 224 ? 25.318 -13.103 -21.639 1.00 46.59 224 VAL A C 1
ATOM 1724 O O . VAL A 1 224 ? 26.002 -12.078 -21.542 1.00 46.59 224 VAL A O 1
ATOM 1727 N N . CYS A 1 225 ? 25.118 -13.930 -20.613 1.00 50.25 225 CYS A N 1
ATOM 1728 C CA . CYS A 1 225 ? 25.772 -13.704 -19.330 1.00 50.25 225 CYS A CA 1
ATOM 1729 C C . CYS A 1 225 ? 27.294 -13.791 -19.526 1.00 50.25 225 CYS A C 1
ATOM 1731 O O . CYS A 1 225 ? 27.778 -14.547 -20.371 1.00 50.25 225 CYS A O 1
ATOM 1733 N N . CYS A 1 226 ? 28.067 -12.988 -18.788 1.00 53.16 226 CYS A N 1
ATOM 1734 C CA . CYS A 1 226 ? 29.526 -12.964 -18.944 1.00 53.16 226 CYS A CA 1
ATOM 1735 C C . CYS A 1 226 ? 30.150 -14.356 -18.746 1.00 53.16 226 CYS A C 1
ATOM 1737 O O . CYS A 1 226 ? 31.137 -14.676 -19.402 1.00 53.16 226 CYS A O 1
ATOM 1739 N N . ASP A 1 227 ? 29.530 -15.200 -17.918 1.00 55.91 227 ASP A N 1
ATOM 1740 C CA . ASP A 1 227 ? 29.959 -16.579 -17.683 1.00 55.91 227 ASP A CA 1
ATOM 1741 C C . ASP A 1 227 ? 29.799 -17.465 -18.935 1.00 55.91 227 ASP A C 1
ATOM 1743 O O . ASP A 1 227 ? 30.712 -18.215 -19.271 1.00 55.91 227 ASP A O 1
ATOM 1747 N N . GLU A 1 228 ? 28.718 -17.312 -19.710 1.00 59.94 228 GLU A N 1
ATOM 1748 C CA . GLU A 1 228 ? 28.537 -18.020 -20.991 1.00 59.94 228 GLU A CA 1
ATOM 1749 C C . GLU A 1 228 ? 29.525 -17.550 -22.070 1.00 59.94 228 GLU A C 1
ATOM 1751 O O . GLU A 1 228 ? 29.877 -18.321 -22.963 1.00 59.94 228 GLU A O 1
ATOM 1756 N N . LEU A 1 229 ? 29.991 -16.297 -22.006 1.00 60.09 229 LEU A N 1
ATOM 1757 C CA . LEU A 1 229 ? 31.023 -15.785 -22.917 1.00 60.09 229 LEU A CA 1
ATOM 1758 C C . LEU A 1 229 ? 32.416 -16.333 -22.575 1.00 60.09 229 LEU A C 1
ATOM 1760 O O . LEU A 1 229 ? 33.211 -16.556 -23.488 1.00 60.09 229 LEU A O 1
ATOM 1764 N N . LEU A 1 230 ? 32.703 -16.580 -21.291 1.00 64.69 230 LEU A N 1
ATOM 1765 C CA . LEU A 1 230 ? 33.965 -17.171 -20.827 1.00 64.69 230 LEU A CA 1
ATOM 1766 C C . LEU A 1 230 ? 34.096 -18.662 -21.178 1.00 64.69 230 LEU A C 1
ATOM 1768 O O . LEU A 1 230 ? 35.215 -19.153 -21.331 1.00 64.69 230 LEU A O 1
ATOM 1772 N N . ASP A 1 231 ? 32.974 -19.365 -21.353 1.00 72.62 231 ASP A N 1
ATOM 1773 C CA . ASP A 1 231 ? 32.943 -20.775 -21.763 1.00 72.62 231 ASP A CA 1
ATOM 1774 C C . ASP A 1 231 ? 33.124 -20.980 -23.283 1.00 72.62 231 ASP A C 1
ATOM 1776 O O . ASP A 1 231 ? 33.293 -22.114 -23.749 1.00 72.62 231 ASP A O 1
ATOM 1780 N N . ARG A 1 232 ? 33.117 -19.901 -24.081 1.00 70.81 232 ARG A N 1
ATOM 1781 C CA . ARG A 1 232 ? 33.280 -19.947 -25.544 1.00 70.81 232 ARG A CA 1
ATOM 1782 C C . ARG A 1 232 ? 34.734 -19.734 -25.961 1.00 70.81 232 ARG A C 1
ATOM 1784 O O . ARG A 1 232 ? 35.507 -19.025 -25.322 1.00 70.81 232 ARG A O 1
ATOM 1791 N N . ALA A 1 233 ? 35.127 -20.362 -27.069 1.00 65.62 233 ALA A N 1
ATOM 1792 C CA . ALA A 1 233 ? 36.475 -20.202 -27.605 1.00 65.62 233 ALA A CA 1
ATOM 1793 C C . ALA A 1 233 ? 36.698 -18.773 -28.136 1.00 65.62 233 ALA A C 1
ATOM 1795 O O . ALA A 1 233 ? 35.786 -18.154 -28.678 1.00 65.62 233 ALA A O 1
ATOM 1796 N N . PHE A 1 234 ? 37.939 -18.278 -28.043 1.00 56.50 234 PHE A N 1
ATOM 1797 C CA . PHE A 1 234 ? 38.333 -16.913 -28.433 1.00 56.50 234 PHE A CA 1
ATOM 1798 C C . PHE A 1 234 ? 37.844 -16.505 -29.838 1.00 56.50 234 PHE A C 1
ATOM 1800 O O . PHE A 1 234 ? 37.409 -15.374 -30.047 1.00 56.50 234 PHE A O 1
ATOM 1807 N N . ASP A 1 235 ? 37.889 -17.442 -30.788 1.00 73.19 235 ASP A N 1
ATOM 1808 C CA . ASP A 1 235 ? 37.537 -17.224 -32.197 1.00 73.19 235 ASP A CA 1
ATOM 1809 C C . ASP A 1 235 ? 36.018 -17.217 -32.464 1.00 73.19 235 ASP A C 1
ATOM 1811 O O . ASP A 1 235 ? 35.583 -16.906 -33.574 1.00 73.19 235 ASP A O 1
ATOM 1815 N N . GLU A 1 236 ? 35.202 -17.572 -31.467 1.00 72.06 236 GLU A N 1
ATOM 1816 C CA . GLU A 1 236 ? 33.735 -17.600 -31.551 1.00 72.06 236 GLU A CA 1
ATOM 1817 C C . GLU A 1 236 ? 33.075 -16.324 -31.010 1.00 72.06 236 GLU A C 1
ATOM 1819 O O . GLU A 1 236 ? 31.852 -16.180 -31.105 1.00 72.06 236 GLU A O 1
ATOM 1824 N N . LEU A 1 237 ? 33.880 -15.413 -30.459 1.00 71.56 237 LEU A N 1
ATOM 1825 C CA . LEU A 1 237 ? 33.453 -14.137 -29.902 1.00 71.56 237 LEU A CA 1
ATOM 1826 C C . LEU A 1 237 ? 33.588 -13.026 -30.947 1.00 71.56 237 LEU A C 1
ATOM 1828 O O . LEU A 1 237 ? 34.629 -12.832 -31.580 1.00 71.56 237 LEU A O 1
ATOM 1832 N N . THR A 1 238 ? 32.518 -12.263 -31.116 1.00 75.25 238 THR A N 1
ATOM 1833 C CA . THR A 1 238 ? 32.492 -11.057 -31.943 1.00 75.25 238 THR A CA 1
ATOM 1834 C C . THR A 1 238 ? 33.231 -9.905 -31.259 1.00 75.25 238 THR A C 1
ATOM 1836 O O . THR A 1 238 ? 33.433 -9.895 -30.045 1.00 75.25 238 THR A O 1
ATOM 1839 N N . ALA A 1 239 ? 33.645 -8.900 -32.036 1.00 72.19 239 ALA A N 1
ATOM 1840 C CA . ALA A 1 239 ? 34.385 -7.749 -31.511 1.00 72.19 239 ALA A CA 1
ATOM 1841 C C . ALA A 1 239 ? 33.626 -6.999 -30.396 1.00 72.19 239 ALA A C 1
ATOM 1843 O O . ALA A 1 239 ? 34.252 -6.500 -29.465 1.00 72.19 239 ALA A O 1
ATOM 1844 N N . ASP A 1 240 ? 32.295 -6.960 -30.461 1.00 65.31 240 ASP A N 1
ATOM 1845 C CA . ASP A 1 240 ? 31.459 -6.300 -29.455 1.00 65.31 240 ASP A CA 1
ATOM 1846 C C . ASP A 1 240 ? 31.345 -7.128 -28.158 1.00 65.31 240 ASP A C 1
ATOM 1848 O O . ASP A 1 240 ? 31.331 -6.564 -27.064 1.00 65.31 240 ASP A O 1
ATOM 1852 N N . GLU A 1 241 ? 31.340 -8.464 -28.250 1.00 66.56 241 GLU A N 1
ATOM 1853 C CA . GLU A 1 241 ? 31.402 -9.368 -27.086 1.00 66.56 241 GLU A CA 1
ATOM 1854 C C . GLU A 1 241 ? 32.771 -9.284 -26.384 1.00 66.56 241 GLU A C 1
ATOM 1856 O O . GLU A 1 241 ? 32.844 -9.299 -25.154 1.00 66.56 241 GLU A O 1
ATOM 1861 N N . TRP A 1 242 ? 33.848 -9.088 -27.154 1.00 69.88 242 TRP A N 1
ATOM 1862 C CA . TRP A 1 242 ? 35.200 -8.837 -26.638 1.00 69.88 242 TRP A CA 1
ATOM 1863 C C . TRP A 1 242 ? 35.298 -7.561 -25.803 1.00 69.88 242 TRP A C 1
ATOM 1865 O O . TRP A 1 242 ? 35.871 -7.571 -24.713 1.00 69.88 242 TRP A O 1
ATOM 1875 N N . TRP A 1 243 ? 34.730 -6.459 -26.296 1.00 66.25 243 TRP A N 1
ATOM 1876 C CA . TRP A 1 243 ? 34.737 -5.186 -25.572 1.00 66.25 243 TRP A CA 1
ATOM 1877 C C . TRP A 1 243 ? 33.991 -5.269 -24.238 1.00 66.25 243 TRP A C 1
ATOM 1879 O O . TRP A 1 243 ? 34.444 -4.696 -23.249 1.00 66.25 243 TRP A O 1
ATOM 1889 N N . ARG A 1 244 ? 32.901 -6.043 -24.185 1.00 64.06 244 ARG A N 1
ATOM 1890 C CA . ARG A 1 244 ? 32.118 -6.257 -22.960 1.00 64.06 244 ARG A CA 1
ATOM 1891 C C . ARG A 1 244 ? 32.869 -7.063 -21.896 1.00 64.06 244 ARG A C 1
ATOM 1893 O O . ARG A 1 244 ? 32.770 -6.732 -20.716 1.00 64.06 244 ARG A O 1
ATOM 1900 N N . LEU A 1 245 ? 33.663 -8.063 -22.291 1.00 65.31 245 LEU A N 1
ATOM 1901 C CA . LEU A 1 245 ? 34.539 -8.788 -21.359 1.00 65.31 245 LEU A CA 1
ATOM 1902 C C . LEU A 1 245 ? 35.572 -7.849 -20.716 1.00 65.31 245 LEU A C 1
ATOM 1904 O O . LEU A 1 245 ? 35.715 -7.844 -19.493 1.00 65.31 245 LEU A O 1
ATOM 1908 N N . LEU A 1 246 ? 36.213 -6.986 -21.511 1.00 63.66 246 LEU A N 1
ATOM 1909 C CA . LEU A 1 246 ? 37.184 -5.995 -21.023 1.00 63.66 246 LEU A CA 1
ATOM 1910 C C . LEU A 1 246 ? 36.578 -4.975 -20.042 1.00 63.66 246 LEU A C 1
ATOM 1912 O O . LEU A 1 246 ? 37.232 -4.582 -19.077 1.00 63.66 246 LEU A O 1
ATOM 1916 N N . GLU A 1 247 ? 35.332 -4.553 -20.259 1.00 63.56 247 GLU A N 1
ATOM 1917 C CA . GLU A 1 247 ? 34.646 -3.586 -19.389 1.00 63.56 247 GLU A CA 1
ATOM 1918 C C . GLU A 1 247 ? 34.210 -4.205 -18.044 1.00 63.56 247 GLU A C 1
ATOM 1920 O O . GLU A 1 247 ? 34.215 -3.528 -17.009 1.00 63.56 247 GLU A O 1
ATOM 1925 N N . SER A 1 248 ? 33.928 -5.514 -18.030 1.00 55.94 248 SER A N 1
ATOM 1926 C CA . SER A 1 248 ? 33.666 -6.278 -16.800 1.00 55.94 248 SER A CA 1
ATOM 1927 C C . SER A 1 248 ? 34.932 -6.516 -15.963 1.00 55.94 248 SER A C 1
ATOM 1929 O O . SER A 1 248 ? 34.893 -6.454 -14.733 1.00 55.94 248 SER A O 1
ATOM 1931 N N . GLU A 1 249 ? 36.081 -6.713 -16.616 1.00 52.66 249 GLU A N 1
ATOM 1932 C CA . GLU A 1 249 ? 37.369 -6.924 -15.945 1.00 52.66 249 GLU A CA 1
ATOM 1933 C C . GLU A 1 249 ? 37.878 -5.628 -15.286 1.00 52.66 249 GLU A C 1
ATOM 1935 O O . GLU A 1 249 ? 38.440 -5.661 -14.187 1.00 52.66 249 GLU A O 1
ATOM 1940 N N . ALA A 1 250 ? 37.584 -4.469 -15.890 1.00 52.50 250 ALA A N 1
ATOM 1941 C CA . ALA A 1 250 ? 37.878 -3.161 -15.307 1.00 52.50 250 ALA A CA 1
ATOM 1942 C C . ALA A 1 250 ? 37.176 -2.956 -13.950 1.00 52.50 250 ALA A C 1
ATOM 1944 O O . ALA A 1 250 ? 37.817 -2.499 -13.002 1.00 52.50 250 ALA A O 1
ATOM 1945 N N . HIS A 1 251 ? 35.916 -3.386 -13.817 1.00 45.94 251 HIS A N 1
ATOM 1946 C CA . HIS A 1 251 ? 35.149 -3.288 -12.567 1.00 45.94 251 HIS A CA 1
ATOM 1947 C C . HIS A 1 251 ? 35.597 -4.284 -11.481 1.00 45.94 251 HIS A C 1
ATOM 1949 O O . HIS A 1 251 ? 35.441 -4.004 -10.296 1.00 45.94 251 HIS A O 1
ATOM 1955 N N . ASN A 1 252 ? 36.201 -5.420 -11.849 1.00 48.03 252 ASN A N 1
ATOM 1956 C CA . ASN A 1 252 ? 36.749 -6.377 -10.876 1.00 48.03 252 ASN A CA 1
ATOM 1957 C C . ASN A 1 252 ? 38.153 -5.994 -10.373 1.00 48.03 252 ASN A C 1
ATOM 1959 O O . ASN A 1 252 ? 38.568 -6.420 -9.294 1.00 48.03 252 ASN A O 1
ATOM 1963 N N . SER A 1 253 ? 38.891 -5.170 -11.124 1.00 45.44 253 SER A N 1
ATOM 1964 C CA . SER A 1 253 ? 40.248 -4.751 -10.750 1.00 45.44 253 SER A CA 1
ATOM 1965 C C . SER A 1 253 ? 40.305 -3.694 -9.633 1.00 45.44 253 SER A C 1
ATOM 1967 O O . SER A 1 253 ? 41.330 -3.583 -8.958 1.00 45.44 253 SER A O 1
ATOM 1969 N N . GLU A 1 254 ? 39.206 -2.979 -9.358 1.00 42.91 254 GLU A N 1
ATOM 1970 C CA . GLU A 1 254 ? 39.116 -2.022 -8.239 1.00 42.91 254 GLU A CA 1
ATOM 1971 C C . GLU A 1 254 ? 38.938 -2.691 -6.860 1.00 42.91 254 GLU A C 1
ATOM 1973 O O . GLU A 1 254 ? 39.140 -2.045 -5.834 1.00 42.91 254 GLU A O 1
ATOM 1978 N N . LEU A 1 255 ? 38.658 -4.001 -6.803 1.00 44.41 255 LEU A N 1
ATOM 1979 C CA . LEU A 1 255 ? 38.483 -4.758 -5.552 1.00 44.41 255 LEU A CA 1
ATOM 1980 C C . LEU A 1 255 ? 39.769 -5.416 -5.005 1.00 44.41 255 LEU A C 1
ATOM 1982 O O . LEU A 1 255 ? 39.718 -6.057 -3.956 1.00 44.41 255 LEU A O 1
ATOM 1986 N N . ILE A 1 256 ? 40.932 -5.245 -5.654 1.00 44.00 256 ILE A N 1
ATOM 1987 C CA . ILE A 1 256 ? 42.235 -5.791 -5.187 1.00 44.00 256 ILE A CA 1
ATOM 1988 C C . ILE A 1 256 ? 43.226 -4.672 -4.792 1.00 44.00 256 ILE A C 1
ATOM 1990 O O . ILE A 1 256 ? 44.427 -4.891 -4.651 1.00 44.00 256 ILE A O 1
ATOM 1994 N N . ALA A 1 257 ? 42.736 -3.453 -4.558 1.00 43.75 257 ALA A N 1
ATOM 1995 C CA . ALA A 1 257 ? 43.531 -2.363 -3.994 1.00 43.75 257 ALA A CA 1
ATOM 1996 C C . ALA A 1 257 ? 42.972 -1.903 -2.636 1.00 43.75 257 ALA A C 1
ATOM 1998 O O . ALA A 1 257 ? 42.547 -0.760 -2.482 1.00 43.75 257 ALA A O 1
ATOM 1999 N N . ALA A 1 258 ? 42.998 -2.801 -1.647 1.00 38.19 258 ALA A N 1
ATOM 2000 C CA . ALA A 1 258 ? 42.903 -2.478 -0.222 1.00 38.19 258 ALA A CA 1
ATOM 2001 C C . ALA A 1 258 ? 43.811 -3.407 0.596 1.00 38.19 258 ALA A C 1
ATOM 2003 O O . ALA A 1 258 ? 43.756 -4.637 0.366 1.00 38.19 258 ALA A O 1
#

pLDDT: mean 70.72, std 18.92, range [28.02, 93.94]

Secondary structure (DSSP, 8-state):
-PPPPPP-PPP-----HHHHHHHHHHHHHHHHHHHHHHHHHHHHHHT-PPPEEEEE-SSS-EEEEETTEEEEEEEE---TT-S--EEEEETTEEEEEESSHHHHHHHHHHHHHTT-SPPPPP----------------------HHHHHHHHHHHHHHHT-EEETTEEEETTEEEEEEEEETTEEEEEETT-TT-PPEEESSHHHHHHHHHHHHHHHHTT-----HHHHHTS-GGGS-HHHHHHHHHHHHHHHGGG--

Foldseek 3Di:
DDDDDDDDDDDPPPPDPVVVVVVVVVVVVVVVVVVVVVVVVVVVVVLPQQDWAWAAFWLFKIFIDRVNHTQWIWGAAPDPPDQFGIFIAALNDTDDTGNDVVVVVVVCVVCSSVVNRPDHDPPPDPDPDDDDDDDDDDDPDVQRNVNFVVQLVVLCVVVVWDQDSQAIHDPNHGLWIWGADPNWIWTFGPPDPVSDTDTDDGSNRRVVNSVVSVVVVVVVDPCPDLVNVVVDDPVVDDPVNVVVNVVVVVVVVVVPPD

Sequence (258 aa):
MPQITPAQQPPVRCTLPHLKRIAAVCDEQALAQDELNQYVVEQAQAVAPEELQIVDISFFDKEYYASDKLIATVTHDDDDFVTQRWVVVINNAEVFRAATPMICHRFICIHYKDGTLPVQEEAGGQGFACAGEENSCSVASATTGNEIMSQIFDACEQHGLELLDDGIYQNDVKLGEVGCTNGGWWVIRASSEHQQKVACESASESVRRCEAACRETSLLVNPVCCDELLDRAFDELTADEWWRLLESEAHNSELIAA

Organism: NCBI:txid287848

Radius of gyration: 35.91 Å; chains: 1; bounding box: 79×80×118 Å